Protein AF-A0A9X3YQS2-F1 (afdb_monomer_lite)

Foldseek 3Di:
DVVVVVVVVVVVVVCVVVVVVVVVVVVVVVLVVQLVVQLPQPDDPQSLLSSLVSLVCCLVVVVRVDVVVSVVSVVVSVPAPRSRHDHDCALVVLEAEDPPDPDDPVLVVLLVVLSNVLVVVCVVVVQDRDPHREYEYEDAPPVAWAQPQRYIYGHPVCSNPSVRSSVRVVVNSVVVVVVVVVVVVVVVVVVVVVVVVVVVVVPPPDD

pLDDT: mean 80.55, std 16.22, range [37.34, 97.75]

Organism: NCBI:txid2983605

Sequence (207 aa):
MLAAALAAGGNAVVAFVNGASQRDLEKSKQEAERILEMIKTGGGENAAKRADVNLRFLLESGLIADPVLGAKLSAYLDKTPKGSGPLLPSASTRLGFDDAAPIDASLRRNLETIFTRYLAYLDKAGFPPAIKKIVVQIEPGFDNAAYDGEKIIIDDKIADDPSVPIREYMHHVLLEGGRTSAHAARSHRRRSRGLFRLQFLEHAGAR

Secondary structure (DSSP, 8-state):
-HHHHHHHHHHHHHHHHHHHHHHHHHHHHHHHHHHHHHH---SSTTHHHHHHHHHHHHHHTT----HHHHHHHHHHHHHSPTT-PPPP--HHHHEEE-TTS---HHHHHHHHHHHHHHHHHHHHTTPPPPSSPEEEEE-TT--SEEE-SSEEEE-TTTTT-THHHHHHHHHHHHHHHHHHHHHHHHHHHHHHHHHHHHHTTSSS---

Radius of gyration: 26.62 Å; chains: 1; bounding box: 73×75×64 Å

Structure (mmCIF, N/CA/C/O bac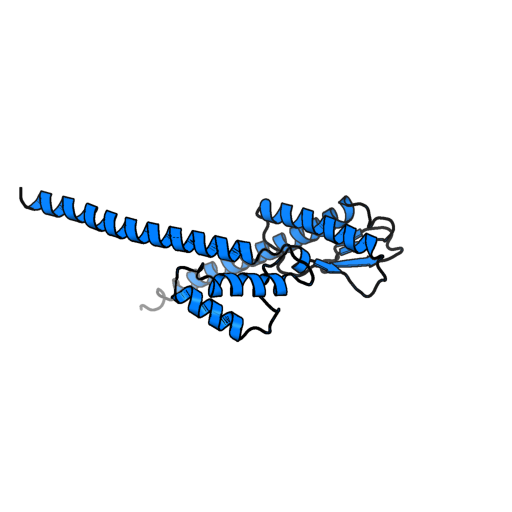kbone):
data_AF-A0A9X3YQS2-F1
#
_entry.id   AF-A0A9X3YQS2-F1
#
loop_
_atom_site.group_PDB
_atom_site.id
_atom_site.type_symbol
_atom_site.label_atom_id
_atom_site.label_alt_id
_atom_site.label_comp_id
_atom_site.label_asym_id
_atom_site.label_entity_id
_atom_site.label_seq_id
_atom_site.pdbx_PDB_ins_code
_atom_site.Cartn_x
_atom_site.Cartn_y
_atom_site.Cartn_z
_atom_site.occupancy
_atom_site.B_iso_or_equiv
_atom_site.auth_seq_id
_atom_site.auth_comp_id
_atom_site.auth_asym_id
_atom_site.auth_atom_id
_atom_site.pdbx_PDB_model_num
ATOM 1 N N . MET A 1 1 ? -52.300 -14.024 34.711 1.00 45.06 1 MET A N 1
ATOM 2 C CA . MET A 1 1 ? -51.870 -12.784 34.021 1.00 45.06 1 MET A CA 1
ATOM 3 C C . MET A 1 1 ? -50.496 -12.251 34.456 1.00 45.06 1 MET A C 1
ATOM 5 O O . MET A 1 1 ? -49.910 -11.520 33.675 1.00 45.06 1 MET A O 1
ATOM 9 N N . LEU A 1 2 ? -49.913 -12.648 35.602 1.00 37.34 2 LEU A N 1
ATOM 10 C CA . LEU A 1 2 ? -48.568 -12.181 36.005 1.00 37.34 2 LEU A CA 1
ATOM 11 C C . LEU A 1 2 ? -47.392 -12.713 35.149 1.00 37.34 2 LEU A C 1
ATOM 13 O O . LEU A 1 2 ? -46.398 -12.014 34.990 1.00 37.34 2 LEU A O 1
ATOM 17 N N . ALA A 1 3 ? -47.496 -13.909 34.556 1.00 37.66 3 ALA A N 1
ATOM 18 C CA . ALA A 1 3 ? -46.397 -14.506 33.780 1.00 37.66 3 ALA A CA 1
ATOM 19 C C . ALA A 1 3 ? -46.144 -13.829 32.412 1.00 37.66 3 ALA A C 1
ATOM 21 O O . ALA A 1 3 ? -45.012 -13.800 31.938 1.00 37.66 3 ALA A O 1
ATOM 22 N N . ALA A 1 4 ? -47.172 -13.238 31.789 1.00 41.16 4 ALA A N 1
ATOM 23 C CA . ALA A 1 4 ? -47.047 -12.588 30.478 1.00 41.16 4 ALA A CA 1
ATOM 24 C C . ALA A 1 4 ? -46.369 -11.202 30.550 1.00 41.16 4 ALA A C 1
ATOM 26 O O . ALA A 1 4 ? -45.698 -10.796 29.604 1.00 41.16 4 ALA A O 1
ATOM 27 N N . ALA A 1 5 ? -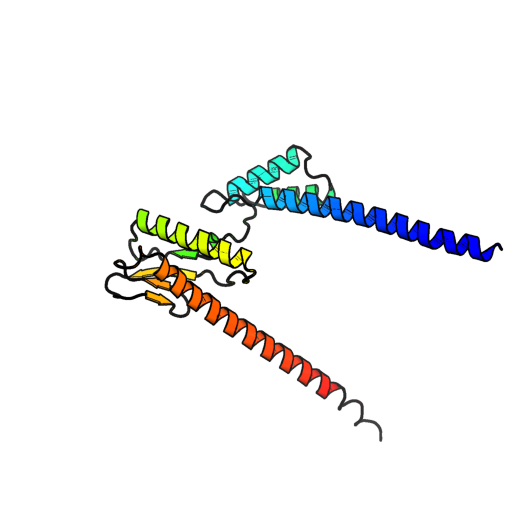46.482 -10.498 31.684 1.00 42.34 5 ALA A N 1
ATOM 28 C CA . ALA A 1 5 ? -45.851 -9.191 31.892 1.00 42.34 5 ALA A CA 1
ATOM 29 C C . ALA A 1 5 ? -44.324 -9.290 32.099 1.00 42.34 5 ALA A C 1
ATOM 31 O O . ALA A 1 5 ? -43.579 -8.425 31.643 1.00 42.34 5 ALA A O 1
ATOM 32 N N . LEU A 1 6 ? -43.845 -10.378 32.715 1.00 39.94 6 LEU A N 1
ATOM 33 C CA . LEU A 1 6 ? -42.411 -10.654 32.886 1.00 39.94 6 LEU A CA 1
ATOM 34 C C . LEU A 1 6 ? -41.728 -11.052 31.566 1.00 39.94 6 LEU A C 1
ATOM 36 O O . LEU A 1 6 ? -40.591 -10.653 31.320 1.00 39.94 6 LEU A O 1
ATOM 40 N N . ALA A 1 7 ? -42.433 -11.762 30.678 1.00 47.00 7 ALA A N 1
ATOM 41 C CA . ALA A 1 7 ? -41.909 -12.131 29.361 1.00 47.00 7 ALA A CA 1
ATOM 42 C C . ALA A 1 7 ? -41.769 -10.923 28.406 1.00 47.00 7 ALA A C 1
ATOM 44 O O . ALA A 1 7 ? -40.806 -10.853 27.644 1.00 47.00 7 ALA A O 1
ATOM 45 N N . ALA A 1 8 ? -42.676 -9.938 28.474 1.00 46.38 8 ALA A N 1
ATOM 46 C CA . ALA A 1 8 ? -42.596 -8.718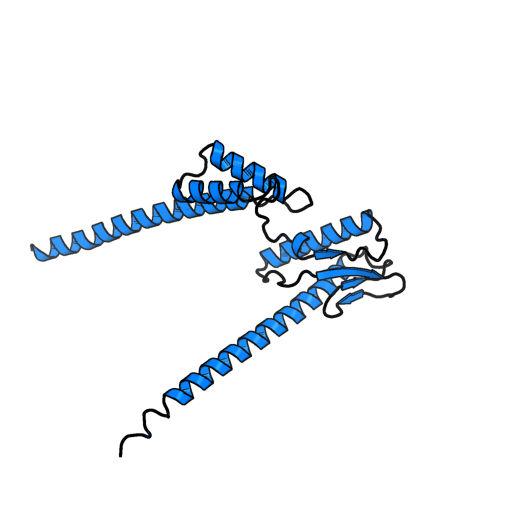 27.661 1.00 46.38 8 ALA A CA 1
ATOM 47 C C . ALA A 1 8 ? -41.446 -7.775 28.084 1.00 46.38 8 ALA A C 1
ATOM 49 O O . ALA A 1 8 ? -40.869 -7.092 27.237 1.00 46.38 8 ALA A O 1
ATOM 50 N N . GLY A 1 9 ? -41.057 -7.776 29.367 1.00 37.72 9 GLY A N 1
ATOM 51 C CA . GLY A 1 9 ? -39.914 -7.000 29.868 1.00 37.72 9 GLY A CA 1
ATOM 52 C C . GLY A 1 9 ? -38.551 -7.542 29.418 1.00 37.72 9 GLY A C 1
ATOM 53 O O . GLY A 1 9 ? -37.639 -6.762 29.144 1.00 37.72 9 GLY A O 1
ATOM 54 N N . GLY A 1 10 ? -38.419 -8.866 29.264 1.00 39.91 10 GLY A N 1
ATOM 55 C CA . GLY A 1 10 ? -37.165 -9.510 28.846 1.00 39.91 10 GLY A CA 1
ATOM 56 C C . GLY A 1 10 ? -36.685 -9.066 27.460 1.00 39.91 10 GLY A C 1
ATOM 57 O O . GLY A 1 10 ? -35.514 -8.731 27.288 1.00 39.91 10 GLY A O 1
ATOM 58 N N . ASN A 1 11 ? -37.598 -8.960 26.490 1.00 55.69 11 ASN A N 1
ATOM 59 C CA . ASN A 1 11 ? -37.258 -8.509 25.135 1.00 55.69 11 ASN A CA 1
ATOM 60 C C . ASN A 1 11 ? -36.888 -7.018 25.083 1.00 55.69 11 ASN A C 1
ATOM 62 O O . ASN A 1 11 ? -36.017 -6.638 24.305 1.00 55.69 11 ASN A O 1
ATOM 66 N N . ALA A 1 12 ? -37.494 -6.178 25.928 1.00 51.72 12 ALA A N 1
ATOM 67 C CA . ALA A 1 12 ? -37.179 -4.750 25.992 1.00 51.72 12 ALA A CA 1
ATOM 68 C C . ALA A 1 12 ? -35.783 -4.487 26.583 1.00 51.72 12 ALA A C 1
ATOM 70 O O . ALA A 1 12 ? -35.051 -3.638 26.076 1.00 51.72 12 ALA A O 1
ATOM 71 N N . VAL A 1 13 ? -35.376 -5.251 27.604 1.00 53.41 13 VAL A N 1
ATOM 72 C CA . VAL A 1 13 ? -34.027 -5.157 28.189 1.00 53.41 13 VAL A CA 1
ATOM 73 C C . VAL A 1 13 ? -32.971 -5.646 27.201 1.00 53.41 13 VAL A C 1
ATOM 75 O O . VAL A 1 13 ? -31.978 -4.956 26.988 1.00 53.41 13 VAL A O 1
ATOM 78 N N . VAL A 1 14 ? -33.200 -6.784 26.535 1.00 60.31 14 VAL A N 1
ATOM 79 C CA . VAL A 1 14 ? -32.281 -7.287 25.499 1.00 60.31 14 VAL A CA 1
ATOM 80 C C . VAL A 1 14 ? -32.185 -6.306 24.325 1.00 60.31 14 VAL A C 1
ATOM 82 O O . VAL A 1 14 ? -31.084 -6.043 23.852 1.00 60.31 14 VAL A O 1
ATOM 85 N N . ALA A 1 15 ? -33.293 -5.696 23.892 1.00 57.47 15 ALA A N 1
ATOM 86 C CA . ALA A 1 15 ? -33.278 -4.663 22.854 1.00 57.47 15 ALA A CA 1
ATOM 87 C C . ALA A 1 15 ? -32.523 -3.395 23.290 1.00 57.47 15 ALA A C 1
ATOM 89 O O . ALA A 1 15 ? -31.791 -2.817 22.489 1.00 57.47 15 ALA A O 1
ATOM 90 N N . PHE A 1 16 ? -32.644 -2.981 24.555 1.00 59.12 16 PHE A N 1
ATOM 91 C CA . PHE A 1 16 ? -31.916 -1.828 25.087 1.00 59.12 16 PHE A CA 1
ATOM 92 C C . PHE A 1 16 ? -30.408 -2.093 25.195 1.00 59.12 16 PHE A C 1
ATOM 94 O O . PHE A 1 16 ? -29.608 -1.259 24.771 1.00 59.12 16 PHE A O 1
ATOM 101 N N . VAL A 1 17 ? -30.019 -3.269 25.698 1.00 58.62 17 VAL A N 1
ATOM 102 C CA . VAL A 1 17 ? -28.613 -3.694 25.791 1.00 58.62 17 VAL A CA 1
ATOM 103 C C . VAL A 1 17 ? -28.005 -3.841 24.394 1.00 58.62 17 VAL A C 1
ATOM 105 O O . VAL A 1 17 ? -26.956 -3.260 24.123 1.00 58.62 17 VAL A O 1
ATOM 108 N N . ASN A 1 18 ? -28.699 -4.507 23.468 1.00 65.06 18 ASN A N 1
ATOM 109 C CA . ASN A 1 18 ? -28.243 -4.642 22.083 1.00 65.06 18 ASN A CA 1
ATOM 110 C C . ASN A 1 18 ? -28.164 -3.284 21.368 1.00 65.06 18 ASN A C 1
ATOM 112 O O . ASN A 1 18 ? -27.220 -3.043 20.619 1.00 65.06 18 ASN A O 1
ATOM 116 N N . GLY A 1 19 ? -29.112 -2.378 21.624 1.00 71.00 19 GLY A N 1
ATOM 117 C CA . GLY A 1 19 ? -29.107 -1.024 21.069 1.00 71.00 19 GLY A CA 1
ATOM 118 C C . GLY A 1 19 ? -27.967 -0.153 21.608 1.00 71.00 19 GLY A C 1
ATOM 119 O O . GLY A 1 19 ? -27.405 0.654 20.869 1.00 71.00 19 GLY A O 1
ATOM 120 N N . ALA A 1 20 ? -27.576 -0.319 22.875 1.00 72.19 20 ALA A N 1
ATOM 121 C CA . ALA A 1 20 ? -26.394 0.340 23.430 1.00 72.19 20 ALA A CA 1
ATOM 122 C C . ALA A 1 20 ? -25.107 -0.180 22.770 1.00 72.19 20 ALA A C 1
ATOM 124 O O . ALA A 1 20 ? -24.333 0.621 22.249 1.00 72.19 20 ALA A O 1
ATOM 125 N N . SER A 1 21 ? -24.942 -1.503 22.671 1.00 74.19 21 SER A N 1
ATOM 126 C CA . SER A 1 21 ? -23.776 -2.105 22.013 1.00 74.19 21 SER A CA 1
ATOM 127 C C . SER A 1 21 ? -23.681 -1.761 20.523 1.00 74.19 21 SER A C 1
ATOM 129 O O . SER A 1 21 ? -22.579 -1.566 20.020 1.00 74.19 21 SER A O 1
ATOM 131 N N . GLN A 1 22 ? -24.805 -1.637 19.808 1.00 77.50 22 GLN A N 1
ATOM 132 C CA . GLN A 1 22 ? -24.804 -1.193 18.408 1.00 77.50 22 GLN A CA 1
ATOM 133 C C . GLN A 1 22 ? -24.305 0.247 18.256 1.00 77.50 22 GLN A C 1
ATOM 135 O O . GLN A 1 22 ? -23.461 0.502 17.401 1.00 77.50 22 GLN A O 1
ATOM 140 N N . ARG A 1 23 ? -24.753 1.171 19.116 1.00 82.50 23 ARG A N 1
ATOM 141 C CA . ARG A 1 23 ? -24.276 2.564 19.090 1.00 82.50 23 ARG A CA 1
ATOM 142 C C . ARG A 1 23 ? -22.786 2.671 19.392 1.00 82.50 23 ARG A C 1
ATOM 144 O O . ARG A 1 23 ? -22.096 3.463 18.757 1.00 82.50 23 ARG A O 1
ATOM 151 N N . ASP A 1 24 ? -22.283 1.877 20.331 1.00 81.69 24 ASP A N 1
ATOM 152 C CA . ASP A 1 24 ? -20.855 1.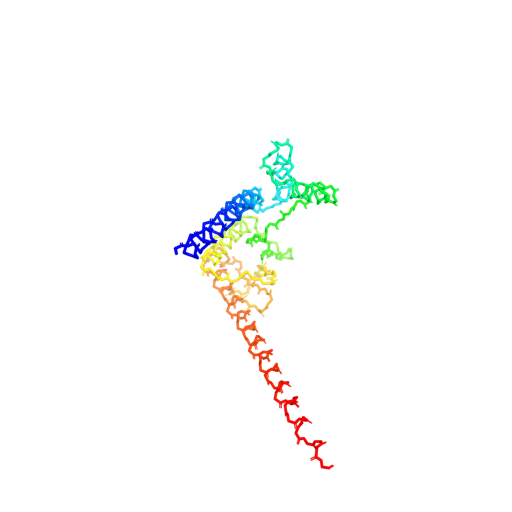877 20.659 1.00 81.69 24 ASP A CA 1
ATOM 153 C C . ASP A 1 24 ? -20.014 1.279 19.518 1.00 81.69 24 ASP A C 1
ATOM 155 O O . ASP A 1 24 ? -18.955 1.811 19.184 1.00 81.69 24 ASP A O 1
ATOM 159 N N . LEU A 1 25 ? -20.520 0.242 18.839 1.00 82.94 25 LEU A N 1
ATOM 160 C CA . LEU A 1 25 ? -19.892 -0.310 17.634 1.00 82.94 25 LEU A CA 1
ATOM 161 C C . LEU A 1 25 ? -19.866 0.692 16.476 1.00 82.94 25 LEU A C 1
ATOM 163 O O . LEU A 1 25 ? -18.858 0.789 15.779 1.00 82.94 25 LEU A O 1
ATOM 167 N N . GLU A 1 26 ? -20.948 1.433 16.251 1.00 86.75 26 GLU A N 1
ATOM 168 C CA . GLU A 1 26 ? -21.003 2.467 15.213 1.00 86.75 26 GLU A CA 1
ATOM 169 C C . GLU A 1 26 ? -20.022 3.605 15.494 1.00 86.75 26 GLU A C 1
ATOM 171 O O . GLU A 1 26 ? -19.273 3.990 14.595 1.00 86.75 26 GLU A O 1
ATOM 176 N N . LYS A 1 27 ? -19.953 4.088 16.741 1.00 88.44 27 LYS A N 1
ATOM 177 C CA . LYS A 1 27 ? -18.963 5.095 17.155 1.00 88.44 27 LYS A CA 1
ATOM 178 C C . LYS A 1 27 ? -17.537 4.604 16.922 1.00 88.44 27 LYS A C 1
ATOM 180 O O . LYS A 1 27 ? -16.744 5.309 16.305 1.00 88.44 27 LYS A O 1
ATOM 185 N N . SER A 1 28 ? -17.238 3.375 17.347 1.00 85.25 28 SER A N 1
ATOM 186 C CA . SER A 1 28 ? -15.916 2.771 17.162 1.00 85.25 28 SER A CA 1
ATOM 187 C C . SER A 1 28 ? -15.549 2.626 15.679 1.00 85.25 28 SER A C 1
ATOM 189 O O . SER A 1 28 ? -14.420 2.925 15.292 1.00 85.25 28 SER A O 1
ATOM 191 N N . LYS A 1 29 ? -16.502 2.244 14.817 1.00 85.50 29 LYS A N 1
ATOM 192 C CA . LYS A 1 29 ? -16.290 2.177 13.361 1.00 85.50 29 LYS A CA 1
ATOM 193 C C . LYS A 1 29 ? -16.008 3.544 12.749 1.00 85.50 29 LYS A C 1
ATOM 195 O O . LYS A 1 29 ? -15.045 3.667 12.002 1.00 85.50 29 LYS A O 1
ATOM 200 N N . GLN A 1 30 ? -16.802 4.560 13.082 1.00 91.88 30 GLN A N 1
ATOM 201 C CA . GLN A 1 30 ? -16.600 5.922 12.574 1.00 91.88 30 GLN A CA 1
ATOM 202 C C . GLN A 1 30 ? -15.238 6.487 12.992 1.00 91.88 30 GLN A C 1
ATOM 204 O O . GLN A 1 30 ? -14.565 7.163 12.214 1.00 91.88 30 GLN A O 1
ATOM 209 N N . GLU A 1 31 ? -14.809 6.192 14.216 1.00 90.56 31 GLU A N 1
ATOM 210 C CA . GLU A 1 31 ? -13.501 6.593 14.722 1.00 90.56 31 GLU A CA 1
ATOM 211 C C . GLU A 1 31 ? -12.360 5.857 14.008 1.00 90.56 31 GLU A C 1
ATOM 213 O O . GLU A 1 31 ? -11.404 6.492 13.557 1.00 90.56 31 GLU A O 1
ATOM 218 N N . ALA A 1 32 ? -12.488 4.542 13.813 1.00 85.75 32 ALA A N 1
ATOM 219 C CA . ALA A 1 32 ? -11.532 3.756 13.039 1.00 85.75 32 ALA A CA 1
ATOM 220 C C . ALA A 1 32 ? -11.435 4.237 11.582 1.00 85.75 32 ALA A C 1
ATOM 222 O O . ALA A 1 32 ? -10.332 4.364 11.054 1.00 85.75 32 ALA A O 1
ATOM 223 N N . GLU A 1 33 ? -12.560 4.555 10.940 1.00 87.94 33 GLU A N 1
ATOM 224 C CA . GLU A 1 33 ? -12.602 5.121 9.587 1.00 87.94 33 GLU A CA 1
ATOM 225 C C . GLU A 1 33 ? -11.912 6.484 9.513 1.00 87.94 33 GLU A C 1
ATOM 227 O O . GLU A 1 33 ? -11.126 6.716 8.595 1.00 87.94 33 GLU A O 1
ATOM 232 N N . ARG A 1 34 ? -12.129 7.361 10.502 1.00 91.44 34 ARG A N 1
ATOM 233 C CA . ARG A 1 34 ? -11.430 8.650 10.594 1.00 91.44 34 ARG A CA 1
ATOM 234 C C . ARG A 1 34 ? -9.922 8.457 10.720 1.00 91.44 34 ARG A C 1
ATOM 236 O O . ARG A 1 34 ? -9.170 9.093 9.990 1.00 91.44 34 ARG A O 1
ATOM 243 N N . ILE A 1 35 ? -9.474 7.576 11.615 1.00 90.88 35 ILE A N 1
ATOM 244 C CA . ILE A 1 35 ? -8.047 7.265 11.786 1.00 90.88 35 ILE A CA 1
ATOM 245 C C . ILE A 1 35 ? -7.468 6.712 10.481 1.00 90.88 35 ILE A C 1
ATOM 247 O O . ILE A 1 35 ? -6.406 7.157 10.049 1.00 90.88 35 ILE A O 1
ATOM 251 N N . LEU A 1 36 ? -8.182 5.789 9.829 1.00 87.50 36 LEU A N 1
ATOM 252 C CA . LEU A 1 36 ? -7.787 5.226 8.540 1.00 87.50 36 LEU A CA 1
ATOM 253 C C . LEU A 1 36 ? -7.650 6.308 7.469 1.00 87.50 36 LEU A C 1
ATOM 255 O O . LEU A 1 36 ? -6.670 6.307 6.732 1.00 87.50 36 LEU A O 1
ATOM 259 N N . GLU A 1 37 ? -8.589 7.243 7.386 1.00 86.75 37 GLU A N 1
ATOM 260 C CA . GLU A 1 37 ? -8.524 8.347 6.429 1.00 86.75 37 GLU A CA 1
ATOM 261 C C . GLU A 1 37 ? -7.323 9.261 6.692 1.00 86.75 37 GLU A C 1
ATOM 263 O O . GLU A 1 37 ? -6.594 9.619 5.770 1.00 86.75 37 GLU A O 1
ATOM 268 N N . MET A 1 38 ? -7.030 9.547 7.961 1.00 89.44 38 MET A N 1
ATOM 269 C CA . MET A 1 38 ? -5.885 10.375 8.342 1.00 89.44 38 MET A CA 1
ATOM 270 C C . MET A 1 38 ? -4.530 9.728 8.016 1.00 89.44 38 MET A C 1
ATOM 272 O O . MET A 1 38 ? -3.553 10.448 7.794 1.00 89.44 38 MET A O 1
ATOM 276 N N . ILE A 1 39 ? -4.454 8.395 7.938 1.00 86.81 39 ILE A N 1
ATOM 277 C CA . ILE A 1 39 ? -3.235 7.679 7.521 1.00 86.81 39 ILE A CA 1
ATOM 278 C C . ILE A 1 39 ? -3.186 7.383 6.012 1.00 86.81 39 ILE A C 1
ATOM 280 O O . ILE A 1 39 ? -2.129 7.001 5.505 1.00 86.81 39 ILE A O 1
ATOM 284 N N . LYS A 1 40 ? -4.274 7.600 5.256 1.00 83.44 40 LYS A N 1
ATOM 285 C CA . LYS A 1 40 ? -4.299 7.510 3.781 1.00 83.44 40 LYS A CA 1
ATOM 286 C C . LYS A 1 40 ? -3.655 8.740 3.136 1.00 83.44 40 LYS A C 1
ATOM 288 O O . LYS A 1 40 ? -4.278 9.509 2.416 1.00 83.44 40 LYS A O 1
ATOM 293 N N . THR A 1 41 ? -2.354 8.912 3.324 1.00 82.31 41 THR A N 1
ATOM 294 C CA . THR A 1 41 ? -1.627 10.108 2.861 1.00 82.31 41 THR A CA 1
ATOM 295 C C . THR A 1 41 ? -1.198 10.069 1.384 1.00 82.31 41 THR A C 1
ATOM 297 O O . THR A 1 41 ? -0.327 10.835 0.974 1.00 82.31 41 THR A O 1
ATOM 300 N N . GLY A 1 42 ? -1.807 9.202 0.564 1.00 64.69 42 GLY A N 1
ATOM 301 C CA . GLY A 1 42 ? -1.602 9.162 -0.892 1.00 64.69 42 GLY A CA 1
ATOM 302 C C . GLY A 1 42 ? -0.266 8.576 -1.374 1.00 64.69 42 GLY A C 1
ATOM 303 O O . GLY A 1 42 ? 0.073 8.752 -2.538 1.00 64.69 42 GLY A O 1
ATOM 304 N N . GLY A 1 43 ? 0.490 7.883 -0.514 1.00 68.19 43 GLY A N 1
ATOM 305 C CA . GLY A 1 43 ? 1.793 7.301 -0.875 1.00 68.19 43 GLY A CA 1
ATOM 306 C C . GLY A 1 43 ? 2.925 8.335 -1.032 1.00 68.19 43 GLY A C 1
ATOM 307 O O . GLY A 1 43 ? 2.749 9.527 -0.764 1.00 68.19 43 GLY A O 1
ATOM 308 N N . GLY A 1 44 ? 4.119 7.863 -1.407 1.00 67.56 44 GLY A N 1
ATOM 309 C CA . GLY A 1 44 ? 5.324 8.686 -1.615 1.00 67.56 44 GLY A CA 1
ATOM 310 C C . GLY A 1 44 ? 6.240 8.851 -0.391 1.00 67.56 44 GLY A C 1
ATOM 311 O O . GLY A 1 44 ? 5.908 8.441 0.722 1.00 67.56 44 GLY A O 1
ATOM 312 N N . GLU A 1 45 ? 7.400 9.484 -0.601 1.00 71.25 45 GLU A N 1
ATOM 313 C CA . GLU A 1 45 ? 8.514 9.583 0.368 1.00 71.25 45 GLU A CA 1
ATOM 314 C C . GLU A 1 45 ? 8.106 10.178 1.730 1.00 71.25 45 GLU A C 1
ATOM 316 O O . GLU A 1 45 ? 8.616 9.791 2.778 1.00 71.25 45 GLU A O 1
ATOM 321 N N . ASN A 1 46 ? 7.117 11.078 1.738 1.00 82.44 46 ASN A N 1
ATOM 322 C CA . ASN A 1 46 ? 6.649 11.763 2.947 1.00 82.44 46 ASN A CA 1
ATOM 323 C C . ASN A 1 46 ? 5.316 11.218 3.491 1.00 82.44 46 ASN A C 1
ATOM 325 O O . ASN A 1 46 ? 4.691 11.854 4.341 1.00 82.44 46 ASN A O 1
ATOM 329 N N . ALA A 1 47 ? 4.837 10.066 3.012 1.00 83.25 47 ALA A N 1
ATOM 330 C CA . ALA A 1 47 ? 3.575 9.483 3.472 1.00 83.25 47 ALA A CA 1
ATOM 331 C C . ALA A 1 47 ? 3.588 9.161 4.976 1.00 83.25 47 ALA A C 1
ATOM 333 O O . ALA A 1 47 ? 2.660 9.544 5.690 1.00 83.25 47 ALA A O 1
ATOM 334 N N . ALA A 1 48 ? 4.668 8.542 5.464 1.00 85.31 48 ALA A N 1
ATOM 335 C CA . ALA A 1 48 ? 4.813 8.149 6.868 1.00 85.31 48 ALA A CA 1
ATOM 336 C C . ALA A 1 48 ? 4.892 9.370 7.794 1.00 85.31 48 ALA A C 1
ATOM 338 O O . ALA A 1 48 ? 4.267 9.396 8.853 1.00 85.31 48 ALA A O 1
ATOM 339 N N . LYS A 1 49 ? 5.597 10.421 7.353 1.00 88.56 49 LYS A N 1
ATOM 340 C CA . LYS A 1 49 ? 5.689 11.696 8.075 1.00 88.56 49 LYS A CA 1
ATOM 341 C C . LYS A 1 49 ? 4.331 12.371 8.204 1.00 88.56 49 LYS A C 1
ATOM 343 O O . LYS A 1 49 ? 3.958 12.791 9.293 1.00 88.56 49 LYS A O 1
ATOM 348 N N . ARG A 1 50 ? 3.572 12.440 7.107 1.00 90.06 50 ARG A N 1
ATOM 349 C CA . ARG A 1 50 ? 2.218 13.010 7.115 1.00 90.06 50 ARG A CA 1
ATOM 350 C C . ARG A 1 50 ? 1.276 12.206 8.012 1.00 90.06 50 ARG A C 1
ATOM 352 O O . ARG A 1 50 ? 0.511 12.807 8.754 1.00 90.06 50 ARG A O 1
ATOM 359 N N . ALA A 1 51 ? 1.370 10.874 7.992 1.00 89.94 51 ALA A N 1
ATOM 360 C CA . ALA A 1 51 ? 0.558 10.014 8.849 1.00 89.94 51 ALA A CA 1
ATOM 361 C C . ALA A 1 51 ? 0.871 10.240 10.339 1.00 89.94 51 ALA A C 1
ATOM 363 O O . ALA A 1 51 ? -0.051 10.409 11.128 1.00 89.94 51 ALA A O 1
ATOM 364 N N . ASP A 1 52 ? 2.152 10.318 10.720 1.00 92.31 52 ASP A N 1
ATOM 365 C CA . ASP A 1 52 ? 2.580 10.646 12.093 1.00 92.31 52 ASP A CA 1
ATOM 366 C C . ASP A 1 52 ? 2.017 12.001 12.558 1.00 92.31 52 ASP A C 1
ATOM 368 O O . ASP A 1 52 ? 1.368 12.071 13.600 1.00 92.31 52 ASP A O 1
ATOM 372 N N . VAL A 1 53 ? 2.169 13.060 11.751 1.00 93.81 53 VAL A N 1
ATOM 373 C CA . VAL A 1 53 ? 1.630 14.400 12.064 1.00 93.81 53 VAL A CA 1
ATOM 374 C C . VAL A 1 53 ? 0.109 14.372 12.225 1.00 93.81 53 VAL A C 1
ATOM 376 O O . VAL A 1 53 ? -0.421 14.905 13.199 1.00 93.81 53 VAL A O 1
ATOM 379 N N . ASN A 1 54 ? -0.596 13.712 11.308 1.00 93.50 54 ASN A N 1
ATOM 380 C CA . ASN A 1 54 ? -2.050 13.614 11.334 1.00 93.50 54 ASN A CA 1
ATOM 381 C C . ASN A 1 54 ? -2.566 12.874 12.578 1.00 93.50 54 ASN A C 1
ATOM 383 O O . ASN A 1 54 ? -3.549 13.295 13.186 1.00 93.50 54 ASN A O 1
ATOM 387 N N . LEU A 1 55 ? -1.905 11.784 12.978 1.00 94.38 55 LEU A N 1
ATOM 388 C CA . LEU A 1 55 ? -2.292 11.015 14.162 1.00 94.38 55 LEU A CA 1
ATOM 389 C C . LEU A 1 55 ? -2.015 11.771 15.464 1.00 94.38 55 LEU A C 1
ATOM 391 O O . LEU A 1 55 ? -2.838 11.721 16.378 1.00 94.38 55 LEU A O 1
ATOM 395 N N . ARG A 1 56 ? -0.899 12.504 15.545 1.00 95.00 56 ARG A N 1
ATOM 396 C CA . ARG A 1 56 ? -0.618 13.387 16.689 1.00 95.00 56 ARG A CA 1
ATOM 397 C C . ARG A 1 56 ? -1.652 14.495 16.797 1.00 95.00 56 ARG A C 1
ATOM 399 O O . ARG A 1 56 ? -2.192 14.699 17.876 1.00 95.00 56 ARG A O 1
ATOM 406 N N . PHE A 1 57 ? -2.014 15.116 15.675 1.00 95.81 57 PHE A N 1
ATOM 407 C CA . PHE A 1 57 ? -3.081 16.112 15.647 1.00 95.81 57 PHE A CA 1
ATOM 408 C C . PHE A 1 57 ? -4.407 15.548 16.178 1.00 95.81 57 PHE A C 1
ATOM 410 O O . PHE A 1 57 ? -5.050 16.198 16.998 1.00 95.81 57 PHE A O 1
ATOM 417 N N . LEU A 1 58 ? -4.810 14.334 15.773 1.00 95.06 58 LEU A N 1
ATOM 418 C CA . LEU A 1 58 ? -6.030 13.695 16.291 1.00 95.06 58 LEU A CA 1
ATOM 419 C C . LEU A 1 58 ? -5.998 13.498 17.818 1.00 95.06 58 LEU A C 1
ATOM 421 O O . LEU A 1 58 ? -7.024 13.684 18.472 1.00 95.06 58 LEU A O 1
ATOM 425 N N . LEU A 1 59 ? -4.840 13.132 18.376 1.00 95.44 59 LEU A N 1
ATOM 426 C CA . LEU A 1 59 ? -4.655 12.965 19.820 1.00 95.44 59 LEU A CA 1
ATOM 427 C C . LEU A 1 59 ? -4.687 14.307 20.557 1.00 95.44 59 LEU A C 1
ATOM 429 O O . LEU A 1 59 ? -5.432 14.460 21.521 1.00 95.44 59 LEU A O 1
ATOM 433 N N . GLU A 1 60 ? -3.914 15.285 20.088 1.00 96.06 60 GLU A N 1
ATOM 434 C CA . GLU A 1 60 ? -3.774 16.606 20.714 1.00 96.06 60 GLU A CA 1
ATOM 435 C C . GLU A 1 60 ? -5.078 17.409 20.679 1.00 96.06 60 GLU A C 1
ATOM 437 O O . GLU A 1 60 ? -5.389 18.141 21.615 1.00 96.06 60 GLU A O 1
ATOM 442 N N . SER A 1 61 ? -5.870 17.245 19.618 1.00 96.81 61 SER A N 1
ATOM 443 C CA . SER A 1 61 ? -7.175 17.898 19.471 1.00 96.81 61 SER A CA 1
ATOM 444 C C . SER A 1 61 ? -8.313 17.192 20.215 1.00 96.81 61 SER A C 1
ATOM 446 O O . SER A 1 61 ? -9.432 17.704 20.227 1.00 96.81 61 SER A O 1
ATOM 448 N N . GLY A 1 62 ? -8.068 16.020 20.815 1.00 95.62 62 GLY A N 1
ATOM 449 C CA . GLY A 1 62 ? -9.114 15.228 21.468 1.00 95.62 62 GLY A CA 1
ATOM 450 C C . GLY A 1 62 ? -10.172 14.691 20.496 1.00 95.62 62 GLY A C 1
ATOM 451 O O . GLY A 1 62 ? -11.309 14.445 20.892 1.00 95.62 62 GLY A O 1
ATOM 452 N N . LEU A 1 63 ? -9.825 14.517 19.214 1.00 94.88 63 LEU A N 1
ATOM 453 C CA . LEU A 1 63 ? -10.731 13.987 18.185 1.00 94.88 63 LEU A CA 1
ATOM 454 C C . LEU A 1 63 ? -10.868 12.455 18.219 1.00 94.88 63 LEU A C 1
ATOM 456 O O . LEU A 1 63 ? -11.653 11.904 17.440 1.00 94.88 63 LEU A O 1
ATOM 460 N N . ILE A 1 64 ? -10.115 11.791 19.099 1.00 93.88 64 ILE A N 1
ATOM 461 C CA . ILE A 1 64 ? -10.220 10.367 19.442 1.00 93.88 64 ILE A CA 1
ATOM 462 C C . ILE A 1 64 ? -11.063 10.274 20.714 1.00 93.88 64 ILE A C 1
ATOM 464 O O . ILE A 1 64 ? -10.641 10.728 21.778 1.00 93.88 64 ILE A O 1
ATOM 468 N N . ALA A 1 65 ? -12.282 9.754 20.580 1.00 92.44 65 ALA A N 1
ATOM 469 C CA . ALA A 1 65 ? -13.268 9.731 21.655 1.00 92.44 65 ALA A CA 1
ATOM 470 C C . ALA A 1 65 ? -13.041 8.557 22.615 1.00 92.44 65 ALA A C 1
ATOM 472 O O . ALA A 1 65 ? -13.369 8.669 23.797 1.00 92.44 65 ALA A O 1
ATOM 473 N N . ASP A 1 66 ? -12.483 7.444 22.127 1.00 92.69 66 ASP A N 1
ATOM 474 C CA . ASP A 1 66 ? -12.132 6.296 22.960 1.00 92.69 66 ASP A CA 1
ATOM 475 C C . ASP A 1 66 ? -10.796 6.547 23.699 1.00 92.69 66 ASP A C 1
ATOM 477 O O . ASP A 1 66 ? -9.724 6.543 23.079 1.00 92.69 66 ASP A O 1
ATOM 481 N N . PRO A 1 67 ? -10.808 6.711 25.038 1.00 92.00 67 PRO A N 1
ATOM 482 C CA . PRO A 1 67 ? -9.595 6.983 25.807 1.00 92.00 67 PRO A CA 1
ATOM 483 C C . PRO A 1 67 ? -8.611 5.804 25.811 1.00 92.00 67 PRO A C 1
ATOM 485 O O . PRO A 1 67 ? -7.400 6.008 25.921 1.00 92.00 67 PRO A O 1
ATOM 488 N N . VAL A 1 68 ? -9.097 4.565 25.671 1.00 92.50 68 VAL A N 1
ATOM 489 C CA . VAL A 1 68 ? -8.247 3.368 25.599 1.00 92.50 68 VAL A CA 1
ATOM 490 C C . VAL A 1 68 ? -7.509 3.340 24.266 1.00 92.50 68 VAL A C 1
ATOM 492 O O . VAL A 1 68 ? -6.311 3.040 24.225 1.00 92.50 68 VAL A O 1
ATOM 495 N N . LEU A 1 69 ? -8.204 3.664 23.174 1.00 91.75 69 LEU A N 1
ATOM 496 C CA . LEU A 1 69 ? -7.596 3.784 21.852 1.00 91.75 69 LEU A CA 1
ATOM 497 C C . LEU A 1 69 ? -6.582 4.930 21.811 1.00 91.75 69 LEU A C 1
ATOM 499 O O . LEU A 1 69 ? -5.459 4.719 21.352 1.00 91.75 69 LEU A O 1
ATOM 503 N N . GLY A 1 70 ? -6.937 6.098 22.354 1.00 95.12 70 GLY A N 1
ATOM 504 C CA . GLY A 1 70 ? -6.042 7.251 22.452 1.00 95.12 70 GLY A CA 1
ATOM 505 C C . GLY A 1 70 ? -4.746 6.924 23.194 1.00 95.12 70 GLY A C 1
ATOM 506 O O . GLY A 1 70 ? -3.657 7.183 22.681 1.00 95.12 70 GLY A O 1
ATOM 507 N N . ALA A 1 71 ? -4.837 6.252 24.345 1.00 94.94 71 ALA A N 1
ATOM 508 C CA . ALA A 1 71 ? -3.664 5.825 25.107 1.00 94.94 71 ALA A CA 1
ATOM 509 C C . ALA A 1 71 ? -2.773 4.842 24.324 1.00 94.94 71 ALA A C 1
ATOM 511 O O . ALA A 1 71 ? -1.547 4.974 24.323 1.00 94.94 71 ALA A O 1
ATOM 512 N N . LYS A 1 72 ? -3.373 3.871 23.619 1.00 93.50 72 LYS A N 1
ATOM 513 C CA . LYS A 1 72 ? -2.629 2.921 22.772 1.00 93.50 72 LYS A CA 1
ATOM 514 C C . LYS A 1 72 ? -1.931 3.619 21.609 1.00 93.50 72 LYS A C 1
ATOM 516 O O . LYS A 1 72 ? -0.776 3.304 21.326 1.00 93.50 72 LYS A O 1
ATOM 521 N N . LEU A 1 73 ? -2.616 4.548 20.945 1.00 93.00 73 LEU A N 1
ATOM 522 C CA . LEU A 1 73 ? -2.064 5.288 19.816 1.00 93.00 73 LEU A CA 1
ATOM 523 C C . LEU A 1 73 ? -0.933 6.220 20.265 1.00 93.00 73 LEU A C 1
ATOM 525 O O . LEU A 1 73 ? 0.115 6.233 19.626 1.00 93.00 73 LEU A O 1
ATOM 529 N N . SER A 1 74 ? -1.095 6.911 21.398 1.00 95.25 74 SER A N 1
ATOM 530 C CA . SER A 1 74 ? -0.025 7.706 22.014 1.00 95.25 74 SER A CA 1
ATOM 531 C C . SER A 1 74 ? 1.205 6.842 22.288 1.00 95.25 74 SER A C 1
ATOM 533 O O . SER A 1 74 ? 2.287 7.123 21.781 1.00 95.25 74 SER A O 1
ATOM 535 N N . ALA A 1 75 ? 1.026 5.717 22.988 1.00 95.38 75 ALA A N 1
ATOM 536 C CA . ALA A 1 75 ? 2.119 4.805 23.316 1.00 95.38 75 ALA A CA 1
ATOM 537 C C . ALA A 1 75 ? 2.813 4.222 22.072 1.00 95.38 75 ALA A C 1
ATOM 539 O O . ALA A 1 75 ? 4.011 3.935 22.106 1.00 95.38 75 ALA A O 1
ATOM 540 N N . TYR A 1 76 ? 2.076 4.020 20.978 1.00 92.06 76 TYR A N 1
ATOM 541 C CA . TYR A 1 76 ? 2.643 3.609 19.696 1.00 92.06 76 TYR A CA 1
ATOM 542 C C . TYR A 1 76 ? 3.497 4.723 19.071 1.00 92.06 76 TYR A C 1
ATOM 544 O O . TYR A 1 76 ? 4.635 4.471 18.669 1.00 92.06 76 TYR A O 1
ATOM 552 N N . LEU A 1 77 ? 2.988 5.956 19.025 1.00 91.38 77 LEU A N 1
ATOM 553 C CA . LEU A 1 77 ? 3.688 7.105 18.444 1.00 91.38 77 LEU A CA 1
ATOM 554 C C . LEU A 1 77 ? 4.908 7.538 19.265 1.00 91.38 77 LEU A C 1
ATOM 556 O O . LEU A 1 77 ? 5.853 8.078 18.697 1.00 91.38 77 LEU A O 1
ATOM 560 N N . ASP A 1 78 ? 4.925 7.286 20.572 1.00 93.44 78 ASP A N 1
ATOM 561 C CA . ASP A 1 78 ? 6.079 7.572 21.434 1.00 93.44 78 ASP A CA 1
ATOM 562 C C . ASP A 1 78 ? 7.236 6.590 21.208 1.00 93.44 78 ASP A C 1
ATOM 564 O O . ASP A 1 78 ? 8.406 6.950 21.336 1.00 93.44 78 ASP A O 1
ATOM 568 N N . LYS A 1 79 ? 6.920 5.344 20.836 1.00 93.25 79 LYS A N 1
ATOM 569 C CA . LYS A 1 79 ? 7.916 4.306 20.515 1.00 93.25 79 LYS A CA 1
ATOM 570 C C . LYS A 1 79 ? 8.407 4.371 19.072 1.00 93.25 79 LYS A C 1
ATOM 572 O O . LYS A 1 79 ? 9.442 3.790 18.751 1.00 93.25 79 LYS A O 1
ATOM 577 N N . THR A 1 80 ? 7.652 5.026 18.199 1.00 87.38 80 THR A N 1
ATOM 578 C CA . THR A 1 80 ? 7.952 5.102 16.771 1.00 87.38 80 THR A CA 1
ATOM 579 C C . THR A 1 80 ? 8.859 6.307 16.506 1.00 87.38 80 THR A C 1
ATOM 581 O O . THR A 1 80 ? 8.548 7.405 16.969 1.00 87.38 80 THR A O 1
ATOM 584 N N . PRO A 1 81 ? 9.975 6.162 15.761 1.00 88.38 81 PRO A N 1
ATOM 585 C CA . PRO A 1 81 ? 10.803 7.306 15.398 1.00 88.38 81 PRO A CA 1
ATOM 586 C C . PRO A 1 81 ? 9.970 8.375 14.684 1.00 88.38 81 PRO A C 1
ATOM 588 O O . PRO A 1 81 ? 9.151 8.050 13.819 1.00 88.38 81 PRO A O 1
ATOM 591 N N . LYS A 1 82 ? 10.185 9.652 15.024 1.00 84.19 82 LYS A N 1
ATOM 592 C CA . LYS A 1 82 ? 9.444 10.767 14.413 1.00 84.19 82 LYS A CA 1
ATOM 593 C C . LYS A 1 82 ? 9.503 10.674 12.891 1.00 84.19 82 LYS A C 1
ATOM 595 O O . LYS A 1 82 ? 10.576 10.502 12.313 1.00 84.19 82 LYS A O 1
ATOM 600 N N . GLY A 1 83 ? 8.346 10.775 12.245 1.00 77.88 83 GLY A N 1
ATOM 601 C CA . GLY A 1 83 ? 8.243 10.654 10.795 1.00 77.88 83 GLY A CA 1
ATOM 602 C C . GLY A 1 83 ? 8.172 9.228 10.231 1.00 77.88 83 GLY A C 1
ATOM 603 O O . GLY A 1 83 ? 8.049 9.082 9.017 1.00 77.88 83 GLY A O 1
ATOM 604 N N . SER A 1 84 ? 8.203 8.194 11.076 1.00 80.88 84 SER A N 1
ATOM 605 C CA . SER A 1 84 ? 8.070 6.778 10.683 1.00 80.88 84 SER A CA 1
ATOM 606 C C . SER A 1 84 ? 6.661 6.234 10.946 1.00 80.88 84 SER A C 1
ATOM 608 O O . SER A 1 84 ? 6.505 5.081 11.340 1.00 80.88 84 SER A O 1
ATOM 610 N N . GLY A 1 85 ? 5.639 7.084 10.785 1.00 77.25 85 GLY A N 1
ATOM 611 C CA . GLY A 1 85 ? 4.244 6.758 11.082 1.00 77.25 85 GLY A CA 1
ATOM 612 C C . GLY A 1 85 ? 3.706 5.541 10.315 1.00 77.25 85 GLY A C 1
ATOM 613 O O . GLY A 1 85 ? 4.334 5.064 9.364 1.00 77.25 85 GLY A O 1
ATOM 614 N N . PRO A 1 86 ? 2.524 5.037 10.706 1.00 78.56 86 PRO A N 1
ATOM 615 C CA . PRO A 1 86 ? 1.960 3.839 10.113 1.00 78.56 86 PRO A CA 1
ATOM 616 C C . PRO A 1 86 ? 1.637 4.102 8.643 1.00 78.56 86 PRO A C 1
ATOM 618 O O . PRO A 1 86 ? 0.933 5.051 8.296 1.00 78.56 86 PRO A O 1
ATOM 621 N N . LEU A 1 87 ? 2.163 3.243 7.778 1.00 73.00 87 LEU A N 1
ATOM 622 C CA . LEU A 1 87 ? 1.874 3.262 6.355 1.00 73.00 87 LEU A CA 1
ATOM 623 C C . LEU A 1 87 ? 0.824 2.207 6.056 1.00 73.00 87 LEU A C 1
ATOM 625 O O . LEU A 1 87 ? 1.003 1.027 6.363 1.00 73.00 87 LEU A O 1
ATOM 629 N N . LEU A 1 88 ? -0.253 2.625 5.400 1.00 68.69 88 LEU A N 1
ATOM 630 C CA . LEU A 1 88 ? -1.081 1.662 4.696 1.00 68.69 88 LEU A CA 1
ATOM 631 C C . LEU A 1 88 ? -0.248 1.051 3.562 1.00 68.69 88 LEU A C 1
ATOM 633 O O . LEU A 1 88 ? 0.530 1.778 2.934 1.00 68.69 88 LEU A O 1
ATOM 637 N N . PRO A 1 89 ? -0.398 -0.254 3.278 1.00 61.81 89 PRO A N 1
ATOM 638 C CA . PRO A 1 89 ? 0.202 -0.867 2.103 1.00 61.81 89 PRO A CA 1
ATOM 639 C C . PRO A 1 89 ? -0.381 -0.196 0.857 1.00 61.81 89 PRO A C 1
ATOM 641 O O . PRO A 1 89 ? -1.445 -0.560 0.358 1.00 61.81 89 PRO A O 1
ATOM 644 N N . SER A 1 90 ? 0.304 0.842 0.391 1.00 65.44 90 SER A N 1
ATOM 645 C CA . SER A 1 90 ? -0.080 1.593 -0.793 1.00 65.44 90 SER A CA 1
ATOM 646 C C . SER A 1 90 ? 0.330 0.821 -2.041 1.00 65.44 90 SER A C 1
ATOM 648 O O . SER A 1 90 ? 1.239 -0.014 -1.997 1.00 65.44 90 SER A O 1
ATOM 650 N N . ALA A 1 91 ? -0.300 1.137 -3.169 1.00 63.06 91 ALA A N 1
ATOM 651 C CA . ALA A 1 91 ? 0.120 0.665 -4.484 1.00 63.06 91 ALA A CA 1
ATOM 652 C C . ALA A 1 91 ? 1.644 0.812 -4.689 1.00 63.06 91 ALA A C 1
ATOM 654 O O . ALA A 1 91 ? 2.313 -0.122 -5.124 1.00 63.06 91 ALA A O 1
ATOM 655 N N . SER A 1 92 ? 2.212 1.939 -4.252 1.00 63.44 92 SER A N 1
ATOM 656 C CA . SER A 1 92 ? 3.645 2.238 -4.338 1.00 63.44 92 SER A CA 1
ATOM 657 C C . SER A 1 92 ? 4.521 1.308 -3.492 1.00 63.44 92 SER A C 1
ATOM 659 O O . SER A 1 92 ? 5.679 1.096 -3.817 1.00 63.44 92 SER A O 1
ATOM 661 N N . THR A 1 93 ? 3.993 0.721 -2.414 1.00 68.12 93 THR A N 1
ATOM 662 C CA . THR A 1 93 ? 4.733 -0.241 -1.578 1.00 68.12 93 THR A CA 1
ATOM 663 C C . THR A 1 93 ? 4.834 -1.613 -2.249 1.00 68.12 93 THR A C 1
ATOM 665 O O . THR A 1 93 ? 5.779 -2.359 -1.992 1.00 68.12 93 THR A O 1
ATOM 668 N N . ARG A 1 94 ? 3.880 -1.940 -3.129 1.00 80.69 94 ARG A N 1
ATOM 669 C CA . ARG A 1 94 ? 3.849 -3.205 -3.878 1.00 80.69 94 ARG A CA 1
ATOM 670 C C . ARG A 1 94 ? 4.781 -3.195 -5.085 1.00 80.69 94 ARG A C 1
ATOM 672 O O . ARG A 1 94 ? 5.043 -4.259 -5.633 1.00 80.69 94 ARG A O 1
ATOM 679 N N . LEU A 1 95 ? 5.283 -2.024 -5.472 1.00 87.75 95 LEU A N 1
ATOM 680 C CA . LEU A 1 95 ? 6.136 -1.819 -6.633 1.00 87.75 95 LEU A CA 1
ATOM 681 C C . LEU A 1 95 ? 7.541 -1.382 -6.198 1.00 87.75 95 LEU A C 1
ATOM 683 O O . LEU A 1 95 ? 7.715 -0.544 -5.315 1.00 87.75 95 LEU A O 1
ATOM 687 N N . GLY A 1 96 ? 8.566 -1.955 -6.804 1.00 90.00 96 GLY A N 1
ATOM 688 C CA . GLY A 1 96 ? 9.938 -1.470 -6.779 1.00 90.00 96 GLY A CA 1
ATOM 689 C C . GLY A 1 96 ? 10.400 -1.175 -8.191 1.00 90.00 96 GLY A C 1
ATOM 690 O O . GLY A 1 96 ? 9.870 -1.743 -9.138 1.00 90.00 96 GLY A O 1
ATOM 691 N N . PHE A 1 97 ? 11.405 -0.324 -8.314 1.00 91.38 97 PHE A N 1
ATOM 692 C CA . PHE A 1 97 ? 12.167 -0.177 -9.545 1.00 91.38 97 PHE A CA 1
ATOM 693 C C . PHE A 1 97 ? 13.581 -0.648 -9.256 1.00 91.38 97 PHE A C 1
ATOM 695 O O . PHE A 1 97 ? 14.078 -0.423 -8.151 1.00 91.38 97 PHE A O 1
ATOM 702 N N . ASP A 1 98 ? 14.171 -1.357 -10.206 1.00 90.62 98 ASP A N 1
ATOM 703 C CA . ASP A 1 98 ? 15.577 -1.718 -10.132 1.00 90.62 98 ASP A CA 1
ATOM 704 C C . ASP A 1 98 ? 16.424 -0.464 -10.380 1.00 90.62 98 ASP A C 1
ATOM 706 O O . ASP A 1 98 ? 16.271 0.195 -11.408 1.00 90.62 98 ASP A O 1
ATOM 710 N N . ASP A 1 99 ? 17.296 -0.125 -9.431 1.00 84.62 99 ASP A N 1
ATOM 711 C CA . ASP A 1 99 ? 18.196 1.026 -9.546 1.00 84.62 99 ASP A CA 1
ATOM 712 C C . ASP A 1 99 ? 19.452 0.694 -10.386 1.00 84.62 99 ASP A C 1
ATOM 714 O O . ASP A 1 99 ? 20.260 1.581 -10.661 1.00 84.62 99 ASP A O 1
ATOM 718 N N . ALA A 1 100 ? 19.640 -0.569 -10.804 1.00 79.31 100 ALA A N 1
ATOM 719 C CA . ALA A 1 100 ? 20.804 -1.005 -11.580 1.00 79.31 100 ALA A CA 1
ATOM 720 C C . ALA A 1 100 ? 20.830 -0.462 -13.019 1.00 79.31 100 ALA A C 1
ATOM 722 O O . ALA A 1 100 ? 21.909 -0.297 -13.589 1.00 79.31 100 ALA A O 1
ATOM 723 N N . ALA A 1 101 ? 19.665 -0.172 -13.605 1.00 74.75 101 ALA A N 1
ATOM 724 C CA . ALA A 1 101 ? 19.559 0.441 -14.924 1.00 74.75 101 ALA A CA 1
ATOM 725 C C . ALA A 1 101 ? 19.189 1.926 -14.783 1.00 74.75 101 ALA A C 1
ATOM 727 O O . ALA A 1 101 ? 18.234 2.247 -14.070 1.00 74.75 101 ALA A O 1
ATOM 728 N N . PRO A 1 102 ? 19.900 2.852 -15.455 1.00 80.31 102 PRO A N 1
ATOM 729 C CA . PRO A 1 102 ? 19.542 4.262 -15.440 1.00 80.31 102 PRO A CA 1
ATOM 730 C C . PRO A 1 102 ? 18.219 4.456 -16.186 1.00 80.31 102 PRO A C 1
ATOM 732 O O . PRO A 1 102 ? 18.183 4.593 -17.406 1.00 80.31 102 PRO A O 1
ATOM 735 N N . ILE A 1 103 ? 17.119 4.453 -15.439 1.00 88.69 103 ILE A N 1
ATOM 736 C CA . ILE A 1 103 ? 15.805 4.827 -15.949 1.00 88.69 103 ILE A CA 1
ATOM 737 C C . ILE A 1 103 ? 15.675 6.343 -15.944 1.00 88.69 103 ILE A C 1
ATOM 739 O O . ILE A 1 103 ? 16.005 7.011 -14.959 1.00 88.69 103 ILE A O 1
ATOM 743 N N . ASP A 1 104 ? 15.167 6.892 -17.042 1.00 91.62 104 ASP A N 1
ATOM 744 C CA . ASP A 1 104 ? 14.832 8.306 -17.091 1.00 91.62 104 ASP A CA 1
ATOM 745 C C . ASP A 1 104 ? 13.791 8.654 -16.006 1.00 91.62 104 ASP A C 1
ATOM 747 O O . ASP A 1 104 ? 12.839 7.912 -15.741 1.00 91.62 104 ASP A O 1
ATOM 751 N N . ALA A 1 105 ? 13.966 9.808 -15.357 1.00 90.31 105 ALA A N 1
ATOM 752 C CA . ALA A 1 105 ? 13.118 10.219 -14.241 1.00 90.31 105 ALA A CA 1
ATOM 753 C C . ALA A 1 105 ? 11.674 10.532 -14.671 1.00 90.31 105 ALA A C 1
ATOM 755 O O . ALA A 1 105 ? 10.759 10.499 -13.842 1.00 90.31 105 ALA A O 1
ATOM 756 N N . SER A 1 106 ? 11.438 10.887 -15.937 1.00 91.88 106 SER A N 1
ATOM 757 C CA . SER A 1 106 ? 10.082 11.048 -16.468 1.00 91.88 106 SER A CA 1
ATOM 758 C C . SER A 1 106 ? 9.429 9.691 -16.724 1.00 91.88 106 SER A C 1
ATOM 760 O O . SER A 1 106 ? 8.312 9.484 -16.248 1.00 91.88 106 SER A O 1
ATOM 762 N N . LEU A 1 107 ? 10.157 8.739 -17.319 1.00 93.19 107 LEU A N 1
ATOM 763 C CA . LEU A 1 107 ? 9.678 7.370 -17.527 1.00 93.19 107 LEU A CA 1
ATOM 764 C C . LEU A 1 107 ? 9.327 6.690 -16.197 1.00 93.19 107 LEU A C 1
ATOM 766 O O . LEU A 1 107 ? 8.239 6.132 -16.054 1.00 93.19 107 LEU A O 1
ATOM 770 N N . ARG A 1 108 ? 10.193 6.808 -15.180 1.00 92.56 108 ARG A N 1
ATOM 771 C CA . ARG A 1 108 ? 9.924 6.285 -13.828 1.00 92.56 108 ARG A CA 1
ATOM 772 C C . ARG A 1 108 ? 8.606 6.820 -13.271 1.00 92.56 108 ARG A C 1
ATOM 774 O O . ARG A 1 108 ? 7.769 6.045 -12.817 1.00 92.56 108 ARG A O 1
ATOM 781 N N . ARG A 1 109 ? 8.395 8.139 -13.344 1.00 90.88 109 ARG A N 1
ATOM 782 C CA . ARG A 1 109 ? 7.161 8.785 -12.867 1.00 90.88 109 ARG A CA 1
ATOM 783 C C . ARG A 1 109 ? 5.932 8.346 -13.663 1.00 90.88 109 ARG A C 1
ATOM 785 O O . ARG A 1 109 ? 4.855 8.200 -13.079 1.00 90.88 109 ARG A O 1
ATOM 792 N N . ASN A 1 110 ? 6.074 8.130 -14.971 1.00 93.81 110 ASN A N 1
ATOM 793 C CA . ASN A 1 110 ? 4.986 7.623 -15.801 1.00 93.81 110 ASN A CA 1
ATOM 794 C C . ASN A 1 110 ? 4.601 6.193 -15.387 1.00 93.81 110 ASN A C 1
ATOM 796 O O . ASN A 1 110 ? 3.438 5.938 -15.076 1.00 93.81 110 ASN A O 1
ATOM 800 N N . LEU A 1 111 ? 5.579 5.292 -15.254 1.00 93.25 111 LEU A N 1
ATOM 801 C CA . LEU A 1 111 ? 5.362 3.919 -14.788 1.00 93.25 111 LEU A CA 1
ATOM 802 C C . LEU A 1 111 ? 4.741 3.881 -13.388 1.00 93.25 111 LEU A C 1
ATOM 804 O O . LEU A 1 111 ? 3.748 3.186 -13.172 1.00 93.25 111 LEU A O 1
ATOM 808 N N . GLU A 1 112 ? 5.259 4.672 -12.445 1.00 91.31 112 GLU A N 1
ATOM 809 C CA . GLU A 1 112 ? 4.675 4.830 -11.107 1.00 91.31 112 GLU A CA 1
ATOM 810 C C . GLU A 1 112 ? 3.205 5.261 -11.181 1.00 91.31 112 GLU A C 1
ATOM 812 O O . GLU A 1 112 ? 2.361 4.718 -10.462 1.00 91.31 112 GLU A O 1
ATOM 817 N N . THR A 1 113 ? 2.873 6.193 -12.076 1.00 90.75 113 THR A N 1
ATOM 818 C CA . THR A 1 113 ? 1.498 6.662 -12.286 1.00 90.75 113 THR A CA 1
ATOM 819 C C . THR A 1 113 ? 0.605 5.561 -12.861 1.00 90.75 113 THR A C 1
ATOM 821 O O . THR A 1 113 ? -0.504 5.352 -12.357 1.00 90.75 113 THR A O 1
ATOM 824 N N . ILE A 1 114 ? 1.077 4.839 -13.881 1.00 93.69 114 ILE A N 1
ATOM 825 C CA . ILE A 1 114 ? 0.355 3.731 -14.522 1.00 93.69 114 ILE A CA 1
ATOM 826 C C . ILE A 1 114 ? 0.043 2.643 -13.492 1.00 93.69 114 ILE A C 1
ATOM 828 O O . ILE A 1 114 ? -1.125 2.295 -13.293 1.00 93.69 114 ILE A O 1
ATOM 832 N N . PHE A 1 115 ? 1.059 2.164 -12.770 1.00 92.81 115 PHE A N 1
ATOM 833 C CA . PHE A 1 115 ? 0.881 1.138 -11.746 1.00 92.81 115 PHE A CA 1
ATOM 834 C C . PHE A 1 115 ? 0.010 1.614 -10.593 1.00 92.81 115 PHE A C 1
ATOM 836 O O . PHE A 1 115 ? -0.851 0.865 -10.146 1.00 92.81 115 PHE A O 1
ATOM 843 N N . THR A 1 116 ? 0.162 2.857 -10.133 1.00 88.56 116 THR A N 1
ATOM 844 C CA . THR A 1 116 ? -0.681 3.396 -9.055 1.00 88.56 116 THR A CA 1
ATOM 845 C C . THR A 1 116 ? -2.159 3.360 -9.436 1.00 88.56 116 THR A C 1
ATOM 847 O O . THR A 1 116 ? -2.986 2.886 -8.654 1.00 88.56 116 THR A O 1
ATOM 850 N N . ARG A 1 117 ? -2.504 3.803 -10.652 1.00 90.50 117 ARG A N 1
ATOM 851 C CA . ARG A 1 117 ? -3.889 3.770 -11.150 1.00 90.50 117 ARG A CA 1
ATOM 852 C C . ARG A 1 117 ? -4.406 2.342 -11.290 1.00 90.50 117 ARG A C 1
ATOM 854 O O . ARG A 1 117 ? -5.534 2.058 -10.891 1.00 90.50 117 ARG A O 1
ATOM 861 N N . TYR A 1 118 ? -3.585 1.449 -11.831 1.00 92.75 118 TYR A N 1
ATOM 862 C CA . TYR A 1 118 ? -3.980 0.066 -12.062 1.00 92.75 118 TYR A CA 1
ATOM 863 C C . TYR A 1 118 ? -4.147 -0.733 -10.761 1.00 92.75 118 TYR A C 1
ATOM 865 O O . TYR A 1 118 ? -5.136 -1.439 -10.585 1.00 92.75 118 TYR A O 1
ATOM 873 N N . LEU A 1 119 ? -3.243 -0.563 -9.799 1.00 89.69 119 LEU A N 1
ATOM 874 C CA . LEU A 1 119 ? -3.334 -1.186 -8.478 1.00 89.69 119 LEU A CA 1
ATOM 875 C C . LEU A 1 119 ? -4.558 -0.693 -7.701 1.00 89.69 119 LEU A C 1
ATOM 877 O O . LEU A 1 119 ? -5.254 -1.502 -7.096 1.00 89.69 119 LEU A O 1
ATOM 881 N N . ALA A 1 120 ? -4.879 0.602 -7.781 1.00 85.75 120 ALA A N 1
ATOM 882 C CA . ALA A 1 120 ? -6.109 1.136 -7.198 1.00 85.75 120 ALA A CA 1
ATOM 883 C C . ALA A 1 120 ? -7.369 0.528 -7.842 1.00 85.75 120 ALA A C 1
ATOM 885 O O . ALA A 1 120 ? -8.357 0.262 -7.155 1.00 85.75 120 ALA A O 1
ATOM 886 N N . TYR A 1 121 ? -7.337 0.277 -9.155 1.00 90.44 121 TYR A N 1
ATOM 887 C CA . TYR A 1 121 ? -8.402 -0.449 -9.845 1.00 90.44 121 TYR A CA 1
ATOM 888 C C . TYR A 1 121 ? -8.535 -1.892 -9.333 1.00 90.44 121 TYR A C 1
ATOM 890 O O . TYR A 1 121 ? -9.649 -2.313 -9.020 1.00 90.44 121 TYR A O 1
ATOM 898 N N . LEU A 1 122 ? -7.426 -2.624 -9.184 1.00 88.69 122 LEU A N 1
ATOM 899 C CA . LEU A 1 122 ? -7.427 -3.991 -8.649 1.00 88.69 122 LEU A CA 1
ATOM 900 C C . LEU A 1 122 ? -7.961 -4.051 -7.212 1.00 88.69 122 LEU A C 1
ATOM 902 O O . LEU A 1 122 ? -8.798 -4.903 -6.911 1.00 88.69 122 LEU A O 1
ATOM 906 N N . ASP A 1 123 ? -7.549 -3.109 -6.361 1.00 83.44 123 ASP A N 1
ATOM 907 C CA . ASP A 1 123 ? -8.047 -2.985 -4.989 1.00 83.44 123 ASP A CA 1
ATOM 908 C C . ASP A 1 123 ? -9.570 -2.768 -4.978 1.00 83.44 123 ASP A C 1
ATOM 910 O O . ASP A 1 123 ? -10.298 -3.449 -4.255 1.00 83.44 123 ASP A O 1
ATOM 914 N N . LYS A 1 124 ? -10.081 -1.873 -5.836 1.00 83.94 124 LYS A N 1
ATOM 915 C CA . LYS A 1 124 ? -11.526 -1.627 -5.978 1.00 83.94 124 LYS A CA 1
ATOM 916 C C . LYS A 1 124 ? -12.280 -2.847 -6.516 1.00 83.94 124 LYS A C 1
ATOM 918 O O . LYS A 1 124 ? -13.434 -3.058 -6.150 1.00 83.94 124 LYS A O 1
ATOM 923 N N . ALA A 1 125 ? -11.648 -3.635 -7.380 1.00 86.00 125 ALA A N 1
ATOM 924 C CA . ALA A 1 125 ? -12.205 -4.869 -7.922 1.00 86.00 125 ALA A CA 1
ATOM 925 C C . ALA A 1 125 ? -12.143 -6.053 -6.933 1.00 86.00 125 ALA A C 1
ATOM 927 O O . ALA A 1 125 ? -12.659 -7.125 -7.241 1.00 86.00 125 ALA A O 1
ATOM 928 N N . GLY A 1 126 ? -11.550 -5.872 -5.746 1.00 83.50 126 GLY A N 1
ATOM 929 C CA . GLY A 1 126 ? -11.471 -6.900 -4.708 1.00 83.50 126 GLY A CA 1
ATOM 930 C C . GLY A 1 126 ? -10.368 -7.933 -4.935 1.00 83.50 126 GLY A C 1
ATOM 931 O O . GLY A 1 126 ? -10.395 -8.998 -4.315 1.00 83.50 126 GLY A O 1
ATOM 932 N N . PHE A 1 127 ? -9.395 -7.645 -5.804 1.00 82.62 127 PHE A N 1
ATOM 933 C CA . PHE A 1 127 ? -8.204 -8.481 -5.908 1.00 82.62 127 PHE A CA 1
ATOM 934 C C . PHE A 1 127 ? -7.355 -8.313 -4.645 1.00 82.62 127 PHE A C 1
ATOM 936 O O . PHE A 1 127 ? -7.171 -7.189 -4.170 1.00 82.62 127 PHE A O 1
ATOM 943 N N . PRO A 1 128 ? -6.833 -9.412 -4.073 1.00 76.38 128 PRO A N 1
ATOM 944 C CA . PRO A 1 128 ? -5.997 -9.312 -2.894 1.00 76.38 128 PRO A CA 1
ATOM 945 C C . PRO A 1 128 ? -4.711 -8.543 -3.226 1.00 76.38 128 PRO A C 1
ATOM 947 O O . PRO A 1 128 ? -4.187 -8.667 -4.338 1.00 76.38 128 PRO A O 1
ATOM 950 N N . PRO A 1 129 ? -4.164 -7.779 -2.268 1.00 74.00 129 PRO A N 1
ATOM 951 C CA . PRO A 1 129 ? -2.860 -7.166 -2.443 1.00 74.00 129 PRO A CA 1
ATOM 952 C C . PRO A 1 129 ? -1.802 -8.241 -2.707 1.00 74.00 129 PRO A C 1
ATOM 954 O O . PRO A 1 129 ? -1.779 -9.268 -2.025 1.00 74.00 129 PRO A O 1
ATOM 957 N N . ALA A 1 130 ? -0.909 -7.984 -3.667 1.00 71.69 130 ALA A N 1
ATOM 958 C CA . ALA A 1 130 ? 0.275 -8.811 -3.864 1.00 71.69 130 ALA A CA 1
ATOM 959 C C . ALA A 1 130 ? 1.052 -8.919 -2.544 1.00 71.69 130 ALA A C 1
ATOM 961 O O . ALA A 1 130 ? 1.306 -7.913 -1.874 1.00 71.69 130 ALA A O 1
ATOM 962 N N . ILE A 1 131 ? 1.401 -10.148 -2.160 1.00 68.00 131 ILE A N 1
ATOM 963 C CA . ILE A 1 131 ? 2.139 -10.415 -0.917 1.00 68.00 131 ILE A CA 1
ATOM 964 C C . ILE A 1 131 ? 3.618 -10.063 -1.116 1.00 68.00 131 ILE A C 1
ATOM 966 O O . ILE A 1 131 ? 4.286 -9.619 -0.181 1.00 68.00 131 ILE A O 1
ATOM 970 N N . LYS A 1 132 ? 4.129 -10.241 -2.341 1.00 82.75 132 LYS A N 1
ATOM 971 C CA . LYS A 1 132 ? 5.502 -9.915 -2.721 1.00 82.75 132 LYS A CA 1
ATOM 972 C C . LYS A 1 132 ? 5.539 -8.560 -3.429 1.00 82.75 132 LYS A C 1
ATOM 974 O O . LYS A 1 132 ? 4.728 -8.280 -4.307 1.00 82.75 132 LYS A O 1
ATOM 979 N N . LYS A 1 133 ? 6.510 -7.724 -3.054 1.00 87.62 133 LYS A N 1
ATOM 980 C CA . LYS A 1 133 ? 6.848 -6.507 -3.801 1.00 87.62 133 LYS A CA 1
ATOM 981 C C . LYS A 1 133 ? 7.382 -6.917 -5.175 1.00 87.62 133 LYS A C 1
ATOM 983 O O . LYS A 1 133 ? 8.360 -7.662 -5.232 1.00 87.62 133 LYS A O 1
ATOM 988 N N . ILE A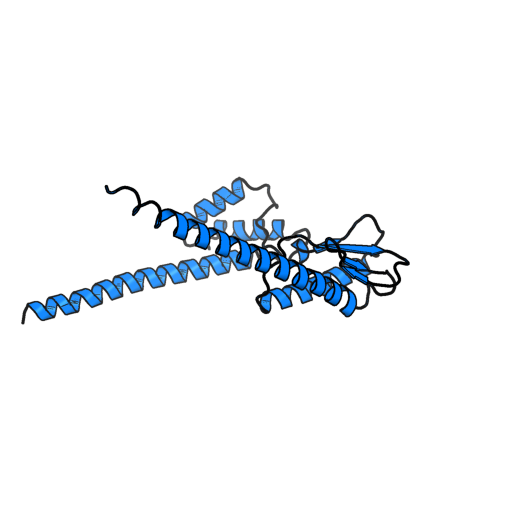 1 134 ? 6.761 -6.439 -6.251 1.00 91.25 134 ILE A N 1
ATOM 989 C CA . ILE A 1 134 ? 7.226 -6.685 -7.616 1.00 91.25 134 ILE A CA 1
ATOM 990 C C . ILE A 1 134 ? 8.249 -5.622 -8.014 1.00 91.25 134 ILE A C 1
ATOM 992 O O . ILE A 1 134 ? 8.024 -4.438 -7.776 1.00 91.25 134 ILE A O 1
ATOM 996 N N . VAL A 1 135 ? 9.374 -6.028 -8.598 1.00 94.56 135 VAL A N 1
ATOM 997 C CA . VAL A 1 135 ? 10.389 -5.098 -9.115 1.00 94.56 135 VAL A CA 1
ATOM 998 C C . VAL A 1 135 ? 10.170 -4.903 -10.612 1.00 94.56 135 VAL A C 1
ATOM 1000 O O . VAL A 1 135 ? 9.924 -5.872 -11.321 1.00 94.56 135 VAL A O 1
ATOM 1003 N N . VAL A 1 136 ? 10.241 -3.664 -11.085 1.00 95.12 136 VAL A N 1
ATOM 1004 C CA . VAL A 1 136 ? 10.229 -3.300 -12.502 1.00 95.12 136 VAL A CA 1
ATOM 1005 C C . VAL A 1 136 ? 11.650 -2.940 -12.904 1.00 95.12 136 VAL A C 1
ATOM 1007 O O . VAL A 1 136 ? 12.264 -2.059 -12.302 1.00 95.12 136 VAL A O 1
ATOM 1010 N N . GLN A 1 137 ? 12.163 -3.620 -13.915 1.00 96.00 137 GLN A N 1
ATOM 1011 C CA . GLN A 1 137 ? 13.475 -3.390 -14.493 1.00 96.00 137 GLN A CA 1
ATOM 1012 C C . GLN A 1 137 ? 13.297 -2.958 -15.948 1.00 96.00 137 GLN A C 1
ATOM 1014 O O . GLN A 1 137 ? 12.553 -3.589 -16.698 1.00 96.00 137 GLN A O 1
ATOM 1019 N N . ILE A 1 138 ? 13.989 -1.888 -16.337 1.00 95.88 138 ILE A N 1
ATOM 1020 C CA . ILE A 1 138 ? 14.096 -1.491 -17.741 1.00 95.88 138 ILE A CA 1
ATOM 1021 C C . ILE A 1 138 ? 15.397 -2.064 -18.291 1.00 95.88 138 ILE A C 1
ATOM 1023 O O . ILE A 1 138 ? 16.462 -1.825 -17.721 1.00 95.88 138 ILE A O 1
ATOM 1027 N N . GLU A 1 139 ? 15.307 -2.836 -19.367 1.00 95.06 139 GLU A N 1
ATOM 1028 C CA . GLU A 1 139 ? 16.446 -3.524 -19.976 1.00 95.06 139 GLU A CA 1
ATOM 1029 C C . GLU A 1 139 ? 16.551 -3.145 -21.460 1.00 95.06 139 GLU A C 1
ATOM 1031 O O . GLU A 1 139 ? 15.788 -3.661 -22.278 1.00 95.06 139 GLU A O 1
ATOM 1036 N N . PRO A 1 140 ? 17.465 -2.224 -21.825 1.00 94.00 140 PRO A N 1
ATOM 1037 C CA . PRO A 1 140 ? 17.618 -1.794 -23.210 1.00 94.00 140 PRO A CA 1
ATOM 1038 C C . PRO A 1 140 ? 18.037 -2.944 -24.130 1.00 94.00 140 PRO A C 1
ATOM 1040 O O . PRO A 1 140 ? 19.027 -3.628 -23.864 1.00 94.00 140 PRO A O 1
ATOM 1043 N N . GLY A 1 141 ? 17.324 -3.121 -25.243 1.00 93.19 141 GLY A N 1
ATOM 1044 C CA . GLY A 1 141 ? 17.612 -4.170 -26.227 1.00 93.19 141 GLY A CA 1
ATOM 1045 C C . GLY A 1 141 ? 17.004 -5.534 -25.895 1.00 93.19 141 GLY A C 1
ATOM 1046 O O . GLY A 1 141 ? 17.345 -6.518 -26.549 1.00 93.19 141 GLY A O 1
ATOM 1047 N N . PHE A 1 142 ? 16.108 -5.607 -24.908 1.00 93.94 142 PHE A N 1
ATOM 1048 C CA . PHE A 1 142 ? 15.307 -6.802 -24.641 1.00 93.94 142 PHE A CA 1
ATOM 1049 C C . PHE A 1 142 ? 14.240 -7.037 -25.733 1.00 93.94 142 PHE A C 1
ATOM 1051 O O . PHE A 1 142 ? 13.760 -8.159 -25.894 1.00 93.94 142 PHE A O 1
ATOM 1058 N N . ASP A 1 143 ? 13.883 -5.993 -26.496 1.00 95.50 143 ASP A N 1
ATOM 1059 C CA . ASP A 1 143 ? 12.922 -5.966 -27.613 1.00 95.50 143 ASP A CA 1
ATOM 1060 C C . ASP A 1 143 ? 11.523 -6.538 -27.270 1.00 95.50 143 ASP A C 1
ATOM 1062 O O . ASP A 1 143 ? 10.721 -6.848 -28.155 1.00 95.50 143 ASP A O 1
ATOM 1066 N N . ASN A 1 144 ? 11.200 -6.680 -25.980 1.00 97.38 144 ASN A N 1
ATOM 1067 C CA . ASN A 1 144 ? 9.918 -7.183 -25.489 1.00 97.38 144 ASN A CA 1
ATOM 1068 C C . ASN A 1 144 ? 9.653 -6.734 -24.037 1.00 97.38 144 ASN A C 1
ATOM 1070 O O . ASN A 1 144 ? 10.387 -5.931 -23.467 1.00 97.38 144 ASN A O 1
ATOM 1074 N N . ALA A 1 145 ? 8.590 -7.248 -23.424 1.00 97.75 145 ALA A N 1
ATOM 1075 C CA . ALA A 1 145 ? 8.378 -7.213 -21.987 1.00 97.75 145 ALA A CA 1
ATOM 1076 C C . ALA A 1 145 ? 7.992 -8.603 -21.479 1.00 97.75 145 ALA A C 1
ATOM 1078 O O . ALA A 1 145 ? 7.358 -9.379 -22.197 1.00 97.75 145 ALA A O 1
ATOM 1079 N N . ALA A 1 146 ? 8.383 -8.918 -20.250 1.00 97.69 146 ALA A N 1
ATOM 1080 C CA . ALA A 1 146 ? 8.074 -10.193 -19.626 1.00 97.69 146 ALA A CA 1
ATOM 1081 C C . ALA A 1 146 ? 8.011 -10.072 -18.104 1.00 97.69 146 ALA A C 1
ATOM 1083 O O . ALA A 1 146 ? 8.805 -9.369 -17.480 1.00 97.69 146 ALA A O 1
ATOM 1084 N N . TYR A 1 147 ? 7.117 -10.840 -17.493 1.00 96.44 147 TYR A N 1
ATOM 1085 C CA . TYR A 1 147 ? 7.212 -11.197 -16.083 1.00 96.44 147 TYR A CA 1
ATOM 1086 C C . TYR A 1 147 ? 7.926 -12.547 -15.919 1.00 96.44 147 TYR A C 1
ATOM 1088 O O . TYR A 1 147 ? 7.419 -13.581 -16.356 1.00 96.44 147 TYR A O 1
ATOM 1096 N N . ASP A 1 148 ? 9.085 -12.561 -15.257 1.00 94.31 148 ASP A N 1
ATOM 1097 C CA . ASP A 1 148 ? 9.928 -13.763 -15.102 1.00 94.31 148 ASP A CA 1
ATOM 1098 C C . ASP A 1 148 ? 9.555 -14.643 -13.887 1.00 94.31 148 ASP A C 1
ATOM 1100 O O . ASP A 1 148 ? 10.157 -15.690 -13.643 1.00 94.31 148 ASP A O 1
ATOM 1104 N N . GLY A 1 149 ? 8.537 -14.241 -13.121 1.00 91.25 149 GLY A N 1
ATOM 1105 C CA . GLY A 1 149 ? 8.144 -14.882 -11.864 1.00 91.25 149 GLY A CA 1
ATOM 1106 C C . GLY A 1 149 ? 8.632 -14.152 -10.610 1.00 91.25 149 GLY A C 1
ATOM 1107 O O . GLY A 1 149 ? 8.153 -14.451 -9.511 1.00 91.25 149 GLY A O 1
ATOM 1108 N N . GLU A 1 150 ? 9.518 -13.169 -10.750 1.00 92.25 150 GLU A N 1
ATOM 1109 C CA . GLU A 1 150 ? 10.039 -12.341 -9.660 1.00 92.25 150 GLU A CA 1
ATOM 1110 C C . GLU A 1 150 ? 9.974 -10.841 -9.949 1.00 92.25 150 GLU A C 1
ATOM 1112 O O . GLU A 1 150 ? 9.666 -10.070 -9.038 1.00 92.25 150 GLU A O 1
ATOM 1117 N N . LYS A 1 151 ? 10.212 -10.436 -11.194 1.00 95.19 151 LYS A N 1
ATOM 1118 C CA . LYS A 1 151 ? 10.252 -9.048 -11.652 1.00 95.19 151 LYS A CA 1
ATOM 1119 C C . LYS A 1 151 ? 9.640 -8.903 -13.044 1.00 95.19 151 LYS A C 1
ATOM 1121 O O . LYS A 1 151 ? 9.509 -9.864 -13.800 1.00 95.19 151 LYS A O 1
ATOM 1126 N N . ILE A 1 152 ? 9.230 -7.682 -13.351 1.00 96.62 152 ILE A N 1
ATOM 1127 C CA . ILE A 1 152 ? 8.759 -7.264 -14.667 1.00 96.62 152 ILE A CA 1
ATOM 1128 C C . ILE A 1 152 ? 9.952 -6.639 -15.388 1.00 96.62 152 ILE A C 1
ATOM 1130 O O . ILE A 1 152 ? 10.502 -5.652 -14.906 1.00 96.62 152 ILE A O 1
ATOM 1134 N N . ILE A 1 153 ? 10.342 -7.210 -16.520 1.00 97.06 153 ILE A N 1
ATOM 1135 C CA . ILE A 1 153 ? 11.406 -6.713 -17.394 1.00 97.06 153 ILE A CA 1
ATOM 1136 C C . ILE A 1 153 ? 10.731 -6.066 -18.601 1.00 97.06 153 ILE A C 1
ATOM 1138 O O . ILE A 1 153 ? 9.864 -6.689 -19.217 1.00 97.06 153 ILE A O 1
ATOM 1142 N N . ILE A 1 154 ? 11.078 -4.820 -18.920 1.00 96.75 154 ILE A N 1
ATOM 1143 C CA . ILE A 1 154 ? 10.486 -4.070 -20.035 1.00 96.75 154 ILE A CA 1
ATOM 1144 C C . ILE A 1 154 ? 11.601 -3.438 -20.864 1.00 96.75 154 ILE A C 1
ATOM 1146 O O . ILE A 1 154 ? 12.481 -2.779 -20.313 1.00 96.75 154 ILE A O 1
ATOM 1150 N N . ASP A 1 155 ? 11.551 -3.613 -22.181 1.00 96.25 155 ASP A N 1
ATOM 1151 C CA . ASP A 1 155 ? 12.421 -2.885 -23.102 1.00 96.25 155 ASP A CA 1
ATOM 1152 C C . ASP A 1 155 ? 12.115 -1.378 -23.073 1.00 96.25 155 ASP A C 1
ATOM 1154 O O . ASP A 1 155 ? 10.958 -0.950 -22.999 1.00 96.25 155 ASP A O 1
ATOM 1158 N N . ASP A 1 156 ? 13.160 -0.557 -23.130 1.00 95.06 156 ASP A N 1
ATOM 1159 C CA . ASP A 1 156 ? 13.060 0.897 -23.011 1.00 95.06 156 ASP A CA 1
ATOM 1160 C C . ASP A 1 156 ? 12.197 1.531 -24.111 1.00 95.06 156 ASP A C 1
ATOM 1162 O O . ASP A 1 156 ? 11.494 2.509 -23.848 1.00 95.06 156 ASP A O 1
ATOM 1166 N N . LYS A 1 157 ? 12.161 0.943 -25.313 1.00 95.81 157 LYS A N 1
ATOM 1167 C CA . LYS A 1 157 ? 11.396 1.460 -26.461 1.00 95.81 157 LYS A CA 1
ATOM 1168 C C . LYS A 1 157 ? 9.887 1.318 -26.285 1.00 95.81 157 LYS A C 1
ATOM 1170 O O . LYS A 1 157 ? 9.133 2.038 -26.937 1.00 95.81 157 LYS A O 1
ATOM 1175 N N . ILE A 1 158 ? 9.442 0.381 -25.447 1.00 96.81 158 ILE A N 1
ATOM 1176 C CA . ILE A 1 158 ? 8.016 0.091 -25.222 1.00 96.81 158 ILE A CA 1
ATOM 1177 C C . ILE A 1 158 ? 7.560 0.405 -23.795 1.00 96.81 158 ILE A C 1
ATOM 1179 O O . ILE A 1 158 ? 6.377 0.271 -23.490 1.00 96.81 158 ILE A O 1
ATOM 1183 N N . ALA A 1 159 ? 8.473 0.829 -22.919 1.00 95.19 159 ALA A N 1
ATOM 1184 C CA . ALA A 1 159 ? 8.178 1.096 -21.515 1.00 95.19 159 ALA A CA 1
ATOM 1185 C C . ALA A 1 159 ? 7.177 2.241 -21.298 1.00 95.19 159 ALA A C 1
ATOM 1187 O O . ALA A 1 159 ? 6.518 2.281 -20.260 1.00 95.19 159 ALA A O 1
ATOM 1188 N N . ASP A 1 160 ? 7.042 3.148 -22.267 1.00 94.62 160 ASP A N 1
ATOM 1189 C CA . ASP A 1 160 ? 6.111 4.278 -22.189 1.00 94.62 160 ASP A CA 1
ATOM 1190 C C . ASP A 1 160 ? 4.673 3.914 -22.625 1.00 94.62 160 ASP A C 1
ATOM 1192 O O . ASP A 1 160 ? 3.733 4.670 -22.370 1.00 94.62 160 ASP A O 1
ATOM 1196 N N . ASP A 1 161 ? 4.468 2.738 -23.240 1.00 96.88 161 ASP A N 1
ATOM 1197 C CA . ASP A 1 161 ? 3.133 2.217 -23.555 1.00 96.88 161 ASP A CA 1
ATOM 1198 C C . ASP A 1 161 ? 2.472 1.684 -22.273 1.00 96.88 161 ASP A C 1
ATOM 1200 O O . ASP A 1 161 ? 2.945 0.698 -21.708 1.00 96.88 161 ASP A O 1
ATOM 1204 N N . PRO A 1 162 ? 1.340 2.252 -21.814 1.00 95.81 162 PRO A N 1
ATOM 1205 C CA . PRO A 1 162 ? 0.701 1.843 -20.566 1.00 95.81 162 PRO A CA 1
ATOM 1206 C C . PRO A 1 162 ? 0.161 0.408 -20.576 1.00 95.81 162 PRO A C 1
ATOM 1208 O O . PRO A 1 162 ? -0.017 -0.183 -19.509 1.00 95.81 162 PRO A O 1
ATOM 1211 N N . SER A 1 163 ? -0.113 -0.172 -21.746 1.00 97.38 163 SER A N 1
ATOM 1212 C CA . SER A 1 163 ? -0.641 -1.533 -21.857 1.00 97.38 163 SER A CA 1
ATOM 1213 C C . SER A 1 163 ? 0.402 -2.598 -21.506 1.00 97.38 163 SER A C 1
ATOM 1215 O O . SER A 1 163 ? 0.049 -3.645 -20.959 1.00 97.38 163 SER A O 1
ATOM 1217 N N . VAL A 1 164 ? 1.682 -2.313 -21.758 1.00 97.75 164 VAL A N 1
ATOM 1218 C CA . VAL A 1 164 ? 2.813 -3.217 -21.520 1.00 97.75 164 VAL A CA 1
ATOM 1219 C C . VAL A 1 164 ? 3.012 -3.523 -20.025 1.00 97.75 164 VAL A C 1
ATOM 1221 O O . VAL A 1 164 ? 2.842 -4.684 -19.645 1.00 97.75 164 VAL A O 1
ATOM 1224 N N . PRO A 1 165 ? 3.280 -2.545 -19.135 1.00 96.31 165 PRO A N 1
ATOM 1225 C CA . PRO A 1 165 ? 3.468 -2.805 -17.708 1.00 96.31 165 PRO A CA 1
ATOM 1226 C C . PRO A 1 165 ? 2.221 -3.412 -17.052 1.00 96.31 165 PRO A C 1
ATOM 1228 O O . PRO A 1 165 ? 2.336 -4.263 -16.168 1.00 96.31 165 PRO A O 1
ATOM 1231 N N . ILE A 1 166 ? 1.020 -3.020 -17.497 1.00 96.19 166 ILE A N 1
ATOM 1232 C CA . ILE A 1 166 ? -0.246 -3.577 -16.998 1.00 96.19 166 ILE A CA 1
ATOM 1233 C C . ILE A 1 166 ? -0.361 -5.064 -17.345 1.00 96.19 166 ILE A C 1
ATOM 1235 O O . ILE A 1 166 ? -0.710 -5.870 -16.477 1.00 96.19 166 ILE A O 1
ATOM 1239 N N . ARG A 1 167 ? -0.062 -5.439 -18.595 1.00 97.12 167 ARG A N 1
ATOM 1240 C CA . ARG A 1 167 ? -0.100 -6.832 -19.053 1.00 97.12 167 ARG A CA 1
ATOM 1241 C C . ARG A 1 167 ? 0.876 -7.700 -18.261 1.00 97.12 167 ARG A C 1
ATOM 1243 O O . ARG A 1 167 ? 0.469 -8.741 -17.747 1.00 97.12 167 ARG A O 1
ATOM 1250 N N . GLU A 1 168 ? 2.116 -7.250 -18.082 1.00 97.12 168 GLU A N 1
ATOM 1251 C CA . GLU A 1 168 ? 3.114 -8.019 -17.327 1.00 97.12 168 GLU A CA 1
ATOM 1252 C C . GLU A 1 168 ? 2.763 -8.133 -15.837 1.00 97.12 168 GLU A C 1
ATOM 1254 O O . GLU A 1 168 ? 2.909 -9.196 -15.230 1.00 97.12 168 GLU A O 1
ATOM 1259 N N . TYR A 1 169 ? 2.179 -7.093 -15.240 1.00 94.81 169 TYR A N 1
ATOM 1260 C CA . TYR A 1 169 ? 1.657 -7.194 -13.876 1.00 94.81 169 TYR A CA 1
ATOM 1261 C C . TYR A 1 169 ? 0.465 -8.146 -13.769 1.00 94.81 169 TYR A C 1
ATOM 1263 O O . TYR A 1 169 ? 0.316 -8.846 -12.768 1.00 94.81 169 TYR A O 1
ATOM 1271 N N . MET A 1 170 ? -0.388 -8.226 -14.792 1.00 93.62 170 MET A N 1
ATOM 1272 C CA . MET A 1 170 ? -1.470 -9.210 -14.809 1.00 93.62 170 MET A CA 1
ATOM 1273 C C . MET A 1 170 ? -0.920 -10.641 -14.788 1.00 93.62 170 MET A C 1
ATOM 1275 O O . MET A 1 170 ? -1.458 -11.488 -14.074 1.00 93.62 170 MET A O 1
ATOM 1279 N N . HIS A 1 171 ? 0.181 -10.915 -15.495 1.00 93.69 171 HIS A N 1
ATOM 1280 C CA . HIS A 1 171 ? 0.856 -12.212 -15.403 1.00 93.69 171 HIS A CA 1
ATOM 1281 C C . HIS A 1 171 ? 1.298 -12.525 -13.968 1.00 93.69 171 HIS A C 1
ATOM 1283 O O . HIS A 1 171 ? 1.075 -13.642 -13.496 1.00 93.69 171 HIS A O 1
ATOM 1289 N N . HIS A 1 172 ? 1.820 -11.537 -13.238 1.00 90.81 172 HIS A N 1
ATOM 1290 C CA . HIS A 1 172 ? 2.122 -11.670 -11.812 1.00 90.81 172 HIS A CA 1
ATOM 1291 C C . HIS A 1 172 ? 0.890 -12.026 -10.970 1.00 90.81 172 HIS A C 1
ATOM 1293 O O . HIS A 1 172 ? 0.911 -13.033 -10.257 1.00 90.81 172 HIS A O 1
ATOM 1299 N N . VAL A 1 173 ? -0.210 -11.279 -11.108 1.00 89.06 173 VAL A N 1
ATOM 1300 C CA . VAL A 1 173 ? -1.456 -11.534 -10.360 1.00 89.06 173 VAL A CA 1
ATOM 1301 C C . VAL A 1 173 ? -1.994 -12.942 -10.625 1.00 89.06 173 VAL A C 1
ATOM 1303 O O . VAL A 1 173 ? -2.355 -13.659 -9.688 1.00 89.06 173 VAL A O 1
ATOM 1306 N N . LEU A 1 174 ? -2.026 -13.368 -11.890 1.00 88.25 174 LEU A N 1
ATOM 1307 C CA . LEU A 1 174 ? -2.544 -14.680 -12.280 1.00 88.25 174 LEU A CA 1
ATOM 1308 C C . LEU A 1 174 ? -1.665 -15.825 -11.755 1.00 88.25 174 LEU A C 1
ATOM 1310 O O . LEU A 1 174 ? -2.185 -16.828 -11.254 1.00 88.25 174 LEU A O 1
ATOM 1314 N N . LEU A 1 175 ? -0.340 -15.678 -11.822 1.00 86.88 175 LEU A N 1
ATOM 1315 C CA . LEU A 1 175 ? 0.594 -16.702 -11.353 1.00 86.88 175 LEU A CA 1
ATOM 1316 C C . LEU A 1 175 ? 0.614 -16.809 -9.822 1.00 86.88 175 LEU A C 1
ATOM 1318 O O . LEU A 1 175 ? 0.591 -17.924 -9.287 1.00 86.88 175 LEU A O 1
ATOM 1322 N N . GLU A 1 176 ? 0.605 -15.690 -9.095 1.00 81.62 176 GLU A N 1
ATOM 1323 C CA . GLU A 1 176 ? 0.533 -15.706 -7.628 1.00 81.62 176 GLU A CA 1
ATOM 1324 C C . GLU A 1 176 ? -0.826 -16.193 -7.110 1.00 81.62 176 GLU A C 1
ATOM 1326 O O . GLU A 1 176 ? -0.882 -17.009 -6.179 1.00 81.62 176 GLU A O 1
ATOM 1331 N N . GLY A 1 177 ? -1.926 -15.769 -7.738 1.00 74.44 177 GLY A N 1
ATOM 1332 C CA . GLY A 1 177 ? -3.272 -16.233 -7.400 1.00 74.44 177 GLY A CA 1
ATOM 1333 C C . GLY A 1 177 ? -3.426 -17.747 -7.579 1.00 74.44 177 GLY A C 1
ATOM 1334 O O . GLY A 1 177 ? -3.994 -18.432 -6.718 1.00 74.44 177 GLY A O 1
ATOM 1335 N N . GLY A 1 178 ? -2.839 -18.301 -8.646 1.00 71.69 178 GLY A N 1
ATOM 1336 C CA . GLY A 1 178 ? -2.795 -19.743 -8.891 1.00 71.69 178 GLY A CA 1
ATOM 1337 C C . GLY A 1 178 ? -1.998 -20.511 -7.830 1.00 71.69 178 GLY A C 1
ATOM 1338 O O . GLY A 1 178 ? -2.464 -21.536 -7.320 1.00 71.69 178 GLY A O 1
ATOM 1339 N N . ARG A 1 179 ? -0.823 -20.002 -7.430 1.00 70.75 179 ARG A N 1
ATOM 1340 C CA . ARG A 1 179 ? 0.019 -20.612 -6.379 1.00 70.75 179 ARG A CA 1
ATOM 1341 C C . ARG A 1 179 ? -0.679 -20.620 -5.019 1.00 70.75 179 ARG A C 1
ATOM 1343 O O . ARG A 1 179 ? -0.680 -21.649 -4.338 1.00 70.75 179 ARG A O 1
ATOM 1350 N N . THR A 1 180 ? -1.318 -19.512 -4.652 1.00 64.50 180 THR A N 1
ATOM 1351 C CA . THR A 1 180 ? -2.030 -19.363 -3.373 1.00 64.50 180 THR A CA 1
ATOM 1352 C C . THR A 1 180 ? -3.222 -20.317 -3.287 1.00 64.50 180 THR A C 1
ATOM 1354 O O . THR A 1 180 ? -3.381 -21.039 -2.299 1.00 64.50 180 THR A O 1
ATOM 1357 N N . SER A 1 181 ? -4.003 -20.415 -4.366 1.00 65.19 181 SER A N 1
ATOM 1358 C CA . SER A 1 181 ? -5.151 -21.324 -4.460 1.00 65.19 181 SER A CA 1
ATOM 1359 C C . SER A 1 181 ? -4.729 -22.796 -4.405 1.00 65.19 181 SER A C 1
ATOM 1361 O O . SER A 1 181 ? -5.323 -23.599 -3.681 1.00 65.19 181 SER A O 1
ATOM 1363 N N . ALA A 1 182 ? -3.646 -23.160 -5.100 1.00 65.75 182 ALA A N 1
ATOM 1364 C CA . ALA A 1 182 ? -3.096 -24.513 -5.058 1.00 65.75 182 ALA A CA 1
ATOM 1365 C C . ALA A 1 182 ? -2.560 -24.884 -3.663 1.00 65.75 182 ALA A C 1
ATOM 1367 O O . ALA A 1 182 ? -2.726 -26.024 -3.220 1.00 65.75 182 ALA A O 1
ATOM 1368 N N . HIS A 1 183 ? -1.939 -23.939 -2.953 1.00 62.25 183 HIS A N 1
ATOM 1369 C CA . HIS A 1 183 ? -1.466 -24.150 -1.587 1.00 62.25 183 HIS A CA 1
ATOM 1370 C C . HIS A 1 183 ? -2.634 -24.330 -0.601 1.00 62.25 183 HIS A C 1
ATOM 1372 O O . HIS A 1 183 ? -2.632 -25.275 0.193 1.00 62.25 183 HIS A O 1
ATOM 1378 N N . ALA A 1 184 ? -3.671 -23.492 -0.698 1.00 62.34 184 ALA A N 1
ATOM 1379 C CA . ALA A 1 184 ? -4.882 -23.599 0.117 1.00 62.34 184 ALA A CA 1
ATOM 1380 C C . ALA A 1 184 ? -5.625 -24.932 -0.107 1.00 62.34 184 ALA A C 1
ATOM 1382 O O . ALA A 1 184 ? -6.019 -25.604 0.848 1.00 62.34 184 ALA A O 1
ATOM 1383 N N . ALA A 1 185 ? -5.740 -25.390 -1.356 1.00 63.91 185 ALA A N 1
ATOM 1384 C CA . ALA A 1 185 ? -6.364 -26.677 -1.668 1.00 63.91 185 ALA A CA 1
ATOM 1385 C C . ALA A 1 185 ? -5.589 -27.874 -1.074 1.00 63.91 185 ALA A C 1
ATOM 1387 O O . ALA A 1 185 ? -6.185 -28.850 -0.601 1.00 63.91 185 ALA A O 1
ATOM 1388 N N . ARG A 1 186 ? -4.249 -27.811 -1.051 1.00 70.94 186 ARG A N 1
ATOM 1389 C CA . ARG A 1 186 ? -3.400 -28.863 -0.459 1.00 70.94 186 ARG A CA 1
ATOM 1390 C C . ARG A 1 186 ? -3.476 -28.888 1.068 1.00 70.94 186 ARG A C 1
ATOM 1392 O O . ARG A 1 186 ? -3.508 -29.979 1.644 1.00 70.94 186 ARG A O 1
ATOM 1399 N N . SER A 1 187 ? -3.524 -27.729 1.727 1.00 65.94 187 SER A N 1
ATOM 1400 C CA . SER A 1 187 ? -3.641 -27.656 3.190 1.00 65.94 187 SER A CA 1
ATOM 1401 C C . SER A 1 187 ? -4.988 -28.209 3.672 1.00 65.94 187 SER A C 1
ATOM 1403 O O . SER A 1 187 ? -5.034 -28.960 4.652 1.00 65.94 187 SER A O 1
ATOM 1405 N N . HIS A 1 188 ? -6.063 -27.962 2.918 1.00 62.66 188 HIS A N 1
ATOM 1406 C CA . HIS A 1 188 ? -7.388 -28.483 3.243 1.00 62.66 188 HIS A CA 1
ATOM 1407 C C . HIS A 1 188 ? -7.477 -30.017 3.113 1.00 62.66 188 HIS A C 1
ATOM 1409 O O . HIS A 1 188 ? -8.048 -30.671 3.991 1.00 62.66 188 HIS A O 1
ATOM 1415 N N . ARG A 1 189 ? -6.851 -30.620 2.086 1.00 66.44 189 ARG A N 1
ATOM 1416 C CA . ARG A 1 189 ? -6.791 -32.091 1.911 1.00 66.44 189 ARG A CA 1
ATOM 1417 C C . ARG A 1 189 ? -5.949 -32.813 2.968 1.00 66.44 189 ARG A C 1
ATOM 1419 O O . ARG A 1 189 ? -6.204 -33.980 3.262 1.00 66.44 189 ARG A O 1
ATOM 1426 N N . ARG A 1 190 ? -4.927 -32.162 3.535 1.00 61.69 190 ARG A N 1
ATOM 1427 C CA . ARG A 1 190 ? -4.124 -32.760 4.618 1.00 61.69 190 ARG A CA 1
ATOM 1428 C C . ARG A 1 190 ? -4.882 -32.793 5.944 1.00 61.69 190 ARG A C 1
ATOM 1430 O O . ARG A 1 190 ? -4.795 -33.796 6.647 1.00 61.69 190 ARG A O 1
ATOM 1437 N N . ARG A 1 191 ? -5.670 -31.758 6.258 1.00 60.88 191 ARG A N 1
ATOM 1438 C CA . ARG A 1 191 ? -6.515 -31.743 7.466 1.00 60.88 191 ARG A CA 1
ATOM 1439 C C . ARG A 1 191 ? -7.639 -32.778 7.411 1.00 60.88 191 ARG A C 1
ATOM 1441 O O . ARG A 1 191 ? -7.871 -33.452 8.409 1.00 60.88 191 ARG A O 1
ATOM 1448 N N . SER A 1 192 ? -8.264 -32.987 6.250 1.00 60.97 192 SER A N 1
ATOM 1449 C CA . SER A 1 192 ? -9.307 -34.013 6.115 1.00 60.97 192 SER A CA 1
ATOM 1450 C C . SER A 1 192 ? -8.763 -35.440 6.259 1.00 60.97 192 SER A C 1
ATOM 1452 O O . SER A 1 192 ? -9.414 -36.278 6.870 1.00 60.97 192 SER A O 1
ATOM 1454 N N . ARG A 1 193 ? -7.538 -35.728 5.795 1.00 59.03 193 ARG A N 1
ATOM 1455 C CA . ARG A 1 193 ? -6.907 -37.052 5.981 1.00 59.03 193 ARG A CA 1
ATOM 1456 C C . ARG A 1 193 ? -6.437 -37.336 7.413 1.00 59.03 193 ARG A C 1
ATOM 1458 O O . ARG A 1 193 ? -6.367 -38.501 7.789 1.00 59.03 193 ARG A O 1
ATOM 1465 N N . GLY A 1 194 ? -6.138 -36.308 8.210 1.00 54.69 194 GLY A N 1
ATOM 1466 C CA . GLY A 1 194 ? -5.794 -36.467 9.629 1.00 54.69 194 GLY A CA 1
ATOM 1467 C C . GLY A 1 194 ? -6.992 -36.851 10.504 1.00 54.69 194 GLY A C 1
ATOM 1468 O O . GLY A 1 194 ? -6.847 -37.680 11.397 1.00 54.69 194 GLY A O 1
ATOM 1469 N N . LEU A 1 195 ? -8.185 -36.321 10.203 1.00 54.75 195 LEU A N 1
ATOM 1470 C CA . LEU A 1 195 ? -9.405 -36.639 10.956 1.00 54.75 195 LEU A CA 1
ATOM 1471 C C . LEU A 1 195 ? -9.900 -38.078 10.737 1.00 54.75 195 LEU A C 1
ATOM 1473 O O . LEU A 1 195 ? -10.353 -38.709 11.686 1.00 54.75 195 LEU A O 1
ATOM 1477 N N . PHE A 1 196 ? -9.732 -38.648 9.541 1.00 53.84 196 PHE A N 1
ATOM 1478 C CA . PHE A 1 196 ? -10.117 -40.046 9.293 1.00 53.84 196 PHE A CA 1
ATOM 1479 C C . PHE A 1 196 ? -9.197 -41.077 9.966 1.00 53.84 196 PHE A C 1
ATOM 1481 O O . PHE A 1 196 ? -9.600 -42.223 10.148 1.00 53.84 196 PHE A O 1
ATOM 1488 N N . ARG A 1 197 ? -7.973 -40.699 10.365 1.00 52.97 197 ARG A N 1
ATOM 1489 C CA . ARG A 1 197 ? -7.043 -41.621 11.042 1.00 52.97 197 ARG A CA 1
ATOM 1490 C C . ARG A 1 197 ? -7.263 -41.697 12.557 1.00 52.97 197 ARG A C 1
ATOM 1492 O O . ARG A 1 197 ? -6.866 -42.688 13.156 1.00 52.97 197 ARG A O 1
ATOM 1499 N N . LEU A 1 198 ? -7.917 -40.703 13.162 1.00 52.38 198 LEU A N 1
ATOM 1500 C CA . LEU A 1 198 ? -8.237 -40.705 14.596 1.00 52.38 198 LEU A CA 1
ATOM 1501 C C . LEU A 1 198 ? -9.544 -41.445 14.922 1.00 52.38 198 LEU A C 1
ATOM 1503 O O . LEU A 1 198 ? -9.621 -42.057 15.976 1.00 52.38 198 LEU A O 1
ATOM 1507 N N . GLN A 1 199 ? -10.513 -41.511 14.003 1.00 54.91 199 GLN A N 1
ATOM 1508 C CA . GLN A 1 199 ? -11.741 -42.296 14.224 1.00 54.91 199 GLN A CA 1
ATOM 1509 C C . GLN A 1 199 ? -11.578 -43.812 14.015 1.00 54.91 199 GLN A C 1
ATOM 1511 O O . GLN A 1 199 ? -12.365 -44.584 14.549 1.00 54.91 199 GLN A O 1
ATOM 1516 N N . PHE A 1 200 ? -10.560 -44.271 13.279 1.00 53.00 200 PHE A N 1
ATOM 1517 C CA . PHE A 1 200 ? -10.342 -45.711 13.057 1.00 53.00 200 PHE A CA 1
ATOM 1518 C C . PHE A 1 200 ? -9.475 -46.395 14.126 1.00 53.00 200 PHE A C 1
ATOM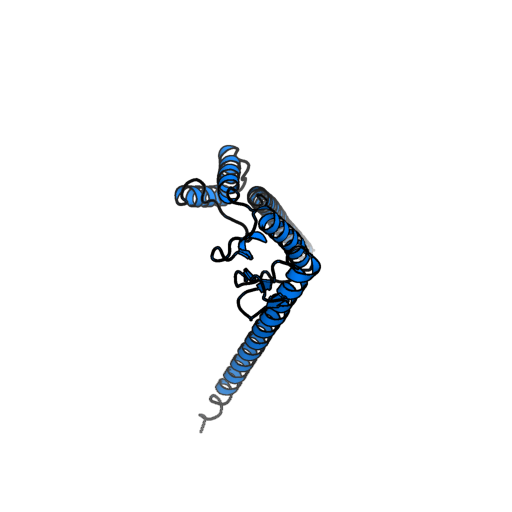 1520 O O . PHE A 1 200 ? -9.451 -47.622 14.188 1.00 53.00 200 PHE A O 1
ATOM 1527 N N . LEU A 1 201 ? -8.782 -45.633 14.979 1.00 54.31 201 LEU A N 1
ATOM 1528 C CA . LEU A 1 201 ? -7.975 -46.189 16.072 1.00 54.31 201 LEU A CA 1
ATOM 1529 C C . LEU A 1 201 ? -8.753 -46.337 17.393 1.00 54.31 201 LEU A C 1
ATOM 1531 O O . LEU A 1 201 ? -8.326 -47.110 18.243 1.00 54.31 201 LEU A O 1
ATOM 1535 N N . GLU A 1 202 ? -9.922 -45.705 17.542 1.00 54.22 202 GLU A N 1
ATOM 1536 C CA . GLU A 1 202 ? -10.793 -45.868 18.724 1.00 54.22 202 GLU A CA 1
ATOM 1537 C C . GLU A 1 202 ? -11.721 -47.099 18.672 1.00 54.22 202 GLU A C 1
ATOM 1539 O O . GLU A 1 202 ? -12.347 -47.445 19.671 1.00 54.22 202 GLU A O 1
ATOM 1544 N N . HIS A 1 203 ? -11.791 -47.818 17.546 1.00 55.94 203 HIS A N 1
ATOM 1545 C CA . HIS A 1 203 ? -12.610 -49.037 17.421 1.00 55.94 203 HIS A CA 1
ATOM 1546 C C . HIS A 1 203 ? -11.820 -50.350 17.343 1.00 55.94 203 HIS A C 1
ATOM 1548 O O . HIS A 1 203 ? -12.422 -51.419 17.284 1.00 55.94 203 HIS A O 1
ATOM 1554 N N . ALA A 1 204 ? -10.487 -50.308 17.405 1.00 56.00 204 ALA A N 1
ATOM 1555 C CA . ALA A 1 204 ? -9.649 -51.510 17.323 1.00 56.00 204 ALA A CA 1
ATOM 1556 C C . ALA A 1 204 ? -9.146 -52.040 18.687 1.00 56.00 204 ALA A C 1
ATOM 1558 O O . ALA A 1 204 ? -8.403 -53.016 18.710 1.00 56.00 204 ALA A O 1
ATOM 1559 N N . GLY A 1 205 ? -9.534 -51.425 19.812 1.00 54.41 205 GLY A N 1
ATOM 1560 C CA . GLY A 1 205 ? -8.984 -51.716 21.147 1.00 54.41 205 GLY A CA 1
ATOM 1561 C C . GLY A 1 205 ? -9.949 -52.324 22.172 1.00 54.41 205 GLY A C 1
ATOM 1562 O O . GLY A 1 205 ? -9.690 -52.202 23.362 1.00 54.41 205 GLY A O 1
ATOM 1563 N N . ALA A 1 206 ? -11.059 -52.935 21.749 1.00 53.03 206 ALA A N 1
ATOM 1564 C CA . ALA A 1 206 ? -12.010 -53.587 22.655 1.00 53.03 206 ALA A CA 1
ATOM 1565 C C . ALA A 1 206 ? -12.183 -55.070 22.294 1.00 53.03 206 ALA A C 1
ATOM 1567 O O . ALA A 1 206 ? -13.147 -55.441 21.623 1.00 53.03 206 ALA A O 1
ATOM 1568 N N . ARG A 1 207 ? -11.229 -55.905 22.711 1.00 55.97 207 ARG A N 1
ATOM 1569 C CA . ARG A 1 207 ? -11.401 -57.351 22.903 1.00 55.97 207 ARG A CA 1
ATOM 1570 C C . ARG A 1 207 ? -10.546 -57.816 24.066 1.00 55.97 207 ARG A C 1
ATOM 1572 O O . ARG A 1 207 ? -9.384 -57.362 24.128 1.00 55.97 207 ARG A O 1
#